Protein AF-A0A661BTD2-F1 (afdb_monomer)

Nearest PDB structures (foldseek):
  3syb-assembly1_A  TM=8.758E-01  e=2.044E-06  Pseudomonas aeruginos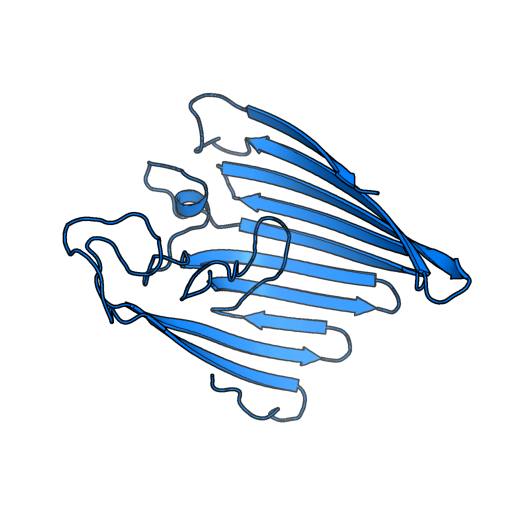a
  2y0h-assembly1_A  TM=8.324E-01  e=1.676E-06  Pseudomonas aeruginosa PAO1
  3sy9-assembly4_D  TM=8.673E-01  e=3.358E-06  Pseudomonas aeruginosa
  4frt-assembly1_A  TM=8.865E-01  e=2.701E-05  Pseudomonas aeruginosa PAO1
  3t20-assembly1_A  TM=8.514E-01  e=2.446E-05  Pseudomonas aeruginosa

Foldseek 3Di:
DDKDDDDVVFKIWDWDKFKQADPDDDQPDDDPLQEAPSRDIAIAGQDTWMWTDDDQKIWIAAKAADPDVVRHQDPPYRGTKIFHWIKMWGDDDQKIKIWIKTQWIAHSHGRDTAGPQVVLPQPDDDRWIKTKIKMKGCPDPFKIKIWMWIGGAQAKIKTKIKIKGWADDPPRDIDIKIKMKMWMWGDDVHSRDPDIDIDIDIDIDD

Secondary structure (DSSP, 8-state):
-EE---BTTTEEEEEEEEEE--SS--TT---SSSSBTTTB-EEEEEEEEEEEEETTEEEEEEEE--BSSSSB---SSSS--EEEEEEEEEEETTEEEEEEEEEEEE-TT-SSEEEHHHHHT--SS----EEEEEEEEEEETTEEEEEEEEEETTTEEEEEEEEEEEEE-STT-EEEEEEEEEEEEE-TT-TTSSS--EEEEEEEE-

Structure (mmCIF, N/CA/C/O backbone):
data_AF-A0A661BTD2-F1
#
_entry.id   AF-A0A661BTD2-F1
#
loop_
_atom_site.group_PDB
_atom_site.id
_atom_site.type_symbol
_atom_site.label_atom_id
_atom_site.label_alt_id
_atom_site.label_comp_id
_atom_site.label_asym_id
_atom_site.label_entity_id
_atom_site.label_seq_id
_atom_site.pdbx_PDB_ins_code
_atom_site.Cartn_x
_atom_site.Cartn_y
_atom_site.Cartn_z
_atom_site.occupancy
_atom_site.B_iso_or_equiv
_atom_site.auth_seq_id
_atom_site.auth_comp_id
_atom_site.auth_asym_id
_atom_site.auth_atom_id
_atom_site.pdbx_PDB_model_num
ATOM 1 N N . MET A 1 1 ? -14.414 -7.997 -14.537 1.00 71.31 1 MET A N 1
ATOM 2 C CA . MET A 1 1 ? -13.846 -8.600 -13.311 1.00 71.31 1 MET A CA 1
ATOM 3 C C . MET A 1 1 ? -14.286 -10.054 -13.238 1.00 71.31 1 MET A C 1
ATOM 5 O O . MET A 1 1 ? -15.464 -10.311 -13.451 1.00 71.31 1 MET A O 1
ATOM 9 N N . PHE A 1 2 ? -13.370 -10.984 -12.970 1.00 69.44 2 PHE A N 1
ATOM 10 C CA . PHE A 1 2 ? -13.672 -12.394 -12.734 1.00 69.44 2 PHE A CA 1
ATOM 11 C C . PHE A 1 2 ? -13.173 -12.801 -11.345 1.00 69.44 2 PHE A C 1
ATOM 13 O O . PHE A 1 2 ? -12.050 -12.499 -10.941 1.00 69.44 2 PHE A O 1
ATOM 20 N N . ARG A 1 3 ? -14.032 -13.493 -10.603 1.00 77.44 3 ARG A N 1
ATOM 21 C CA . ARG A 1 3 ? -13.729 -14.046 -9.287 1.00 77.44 3 ARG A CA 1
ATOM 22 C C . ARG A 1 3 ? -14.215 -15.483 -9.275 1.00 77.44 3 ARG A C 1
ATOM 24 O O . ARG A 1 3 ? -15.400 -15.719 -9.500 1.00 77.44 3 ARG A O 1
ATOM 31 N N . SER A 1 4 ? -13.318 -16.433 -9.026 1.00 74.94 4 SER A N 1
ATOM 32 C CA . SER A 1 4 ? -13.730 -17.824 -8.867 1.00 74.94 4 SER A CA 1
ATOM 33 C C . SER A 1 4 ? -14.572 -17.985 -7.598 1.00 74.94 4 SER A C 1
ATOM 35 O O . SER A 1 4 ? -14.398 -17.251 -6.621 1.00 74.94 4 SER A O 1
ATOM 37 N N . GLY A 1 5 ? -15.441 -18.998 -7.575 1.00 71.81 5 GLY A N 1
ATOM 38 C CA . GLY A 1 5 ? -16.023 -19.475 -6.321 1.00 71.81 5 GLY A CA 1
ATOM 39 C C . GLY A 1 5 ? -14.933 -19.918 -5.336 1.00 71.81 5 GLY A C 1
ATOM 40 O O . GLY A 1 5 ? -13.789 -20.172 -5.732 1.00 71.81 5 GLY A O 1
ATOM 41 N N . LYS A 1 6 ? -15.289 -20.007 -4.049 1.00 77.00 6 LYS A N 1
ATOM 42 C CA . LYS A 1 6 ? -14.402 -20.574 -3.030 1.00 77.00 6 LYS A CA 1
ATOM 43 C C . LYS A 1 6 ? -14.247 -22.069 -3.272 1.00 77.00 6 LYS A C 1
ATOM 45 O O . LYS A 1 6 ? -15.195 -22.831 -3.107 1.00 77.00 6 LYS A O 1
ATOM 50 N N . TRP A 1 7 ? -13.050 -22.496 -3.647 1.00 71.44 7 TRP A N 1
ATOM 51 C CA . TRP A 1 7 ? -12.728 -23.912 -3.705 1.00 71.44 7 TRP A CA 1
ATOM 52 C C . TRP A 1 7 ? -12.398 -24.404 -2.297 1.00 71.44 7 TRP A C 1
ATOM 54 O O . TRP A 1 7 ? -11.495 -23.872 -1.645 1.00 71.44 7 TRP A O 1
ATOM 64 N N . LYS A 1 8 ? -13.159 -25.402 -1.827 1.00 73.94 8 LYS A N 1
ATOM 65 C CA . LYS A 1 8 ? -13.026 -26.004 -0.487 1.00 73.94 8 LYS A CA 1
ATOM 66 C C . LYS A 1 8 ? -13.042 -24.973 0.658 1.00 73.94 8 LYS A C 1
ATOM 68 O O . LYS A 1 8 ? -12.355 -25.151 1.654 1.00 73.94 8 LYS A O 1
ATOM 73 N N . ASP A 1 9 ? -13.774 -23.871 0.487 1.00 78.12 9 ASP A N 1
ATOM 74 C CA . ASP A 1 9 ? -13.925 -22.764 1.449 1.00 78.12 9 ASP A CA 1
ATOM 75 C C . ASP A 1 9 ? -12.668 -21.955 1.821 1.00 78.12 9 ASP A C 1
ATOM 77 O O . ASP A 1 9 ? -12.803 -20.922 2.485 1.00 78.12 9 ASP A O 1
ATOM 81 N N . PHE A 1 10 ? -11.476 -22.332 1.341 1.00 84.75 10 PHE A N 1
ATOM 82 C CA . PHE A 1 10 ? -10.217 -21.657 1.685 1.00 84.75 10 PHE A CA 1
ATOM 83 C C . PHE A 1 10 ? -9.497 -20.997 0.502 1.00 84.75 10 PHE A C 1
ATOM 85 O O . PHE A 1 10 ? -8.626 -20.171 0.740 1.00 84.75 10 PHE A O 1
ATOM 92 N N . PHE A 1 11 ? -9.814 -21.328 -0.754 1.00 89.75 11 PHE A N 1
ATOM 93 C CA . PHE A 1 11 ? -9.056 -2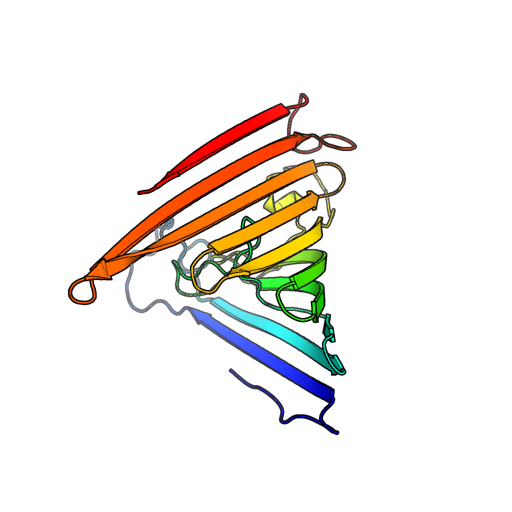0.846 -1.918 1.00 89.75 11 PHE A CA 1
ATOM 94 C C . PHE A 1 11 ? -9.922 -20.101 -2.935 1.00 89.75 11 PHE A C 1
ATOM 96 O O . PHE A 1 11 ? -10.986 -20.584 -3.323 1.00 89.75 11 PHE A O 1
ATOM 103 N N . THR A 1 12 ? -9.445 -18.953 -3.420 1.00 90.56 12 THR A N 1
ATOM 104 C CA . THR A 1 12 ? -10.069 -18.201 -4.521 1.00 90.56 12 THR A CA 1
ATOM 105 C C . THR A 1 12 ? -9.033 -17.636 -5.481 1.00 90.56 12 THR A C 1
ATOM 107 O O . THR A 1 12 ? -7.987 -17.148 -5.059 1.00 90.56 12 THR A O 1
ATOM 110 N N . VAL A 1 13 ? -9.364 -17.614 -6.769 1.00 90.69 13 VAL A N 1
ATOM 111 C CA . VAL A 1 13 ? -8.589 -16.944 -7.818 1.00 90.69 13 VAL A CA 1
ATOM 112 C C . VAL A 1 13 ? -9.340 -15.705 -8.278 1.00 90.69 13 VAL A C 1
ATOM 114 O O . VAL A 1 13 ? -10.546 -15.748 -8.532 1.00 90.69 13 VAL A O 1
ATOM 117 N N . HIS A 1 14 ? -8.632 -14.585 -8.353 1.00 88.94 14 HIS A N 1
ATOM 118 C CA . HIS A 1 14 ? -9.187 -13.293 -8.733 1.00 88.94 14 HIS A CA 1
ATOM 119 C C . HIS A 1 14 ? -8.421 -12.743 -9.931 1.00 88.94 14 HIS A C 1
ATOM 121 O O . HIS A 1 14 ? -7.192 -12.683 -9.896 1.00 88.94 14 HIS A O 1
ATOM 127 N N . THR A 1 15 ? -9.140 -12.324 -10.973 1.00 88.00 15 THR A N 1
ATOM 128 C CA . THR A 1 15 ? -8.555 -11.688 -12.157 1.00 88.00 15 THR A CA 1
ATOM 129 C C . THR A 1 15 ? -9.382 -10.486 -12.616 1.00 88.00 15 THR A C 1
ATOM 131 O O . THR A 1 15 ? -10.615 -10.506 -12.664 1.00 88.00 15 THR A O 1
ATOM 134 N N . GLU A 1 16 ? -8.712 -9.401 -12.985 1.00 85.81 16 GLU A N 1
ATOM 135 C C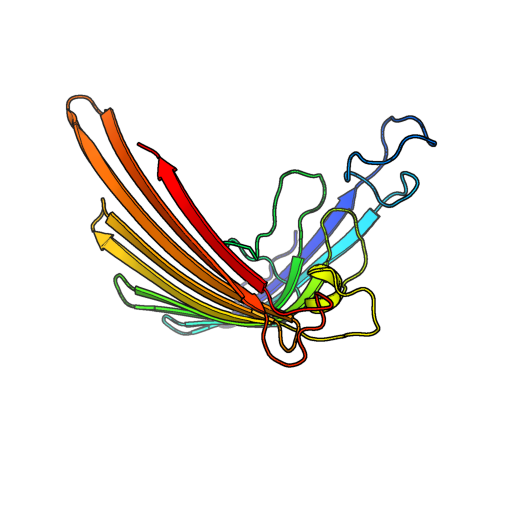A . GLU A 1 16 ? -9.350 -8.182 -13.478 1.00 85.81 16 GLU A CA 1
ATOM 136 C C . GLU A 1 16 ? -8.538 -7.598 -14.630 1.00 85.81 16 GLU A C 1
ATOM 138 O O . GLU A 1 16 ? -7.353 -7.276 -14.501 1.00 85.81 16 GLU A O 1
ATOM 143 N N . VAL A 1 17 ? -9.205 -7.471 -15.775 1.00 84.50 17 VAL A N 1
ATOM 144 C CA . VAL A 1 17 ? -8.690 -6.780 -16.953 1.00 84.50 17 VAL A CA 1
ATOM 145 C C . VAL A 1 17 ? -9.250 -5.367 -16.942 1.00 84.50 17 VAL A C 1
ATOM 147 O O . VAL A 1 17 ? -10.458 -5.179 -16.804 1.00 84.50 17 VAL A O 1
ATOM 150 N N . PHE A 1 18 ? -8.368 -4.391 -17.108 1.00 80.69 18 PHE A N 1
ATOM 151 C CA . PHE A 1 18 ? -8.724 -2.989 -17.260 1.00 80.69 18 PHE A CA 1
ATOM 152 C C . PHE A 1 18 ? -8.488 -2.562 -18.697 1.00 80.69 18 PHE A C 1
ATOM 154 O O . PHE A 1 18 ? -7.498 -2.971 -19.305 1.00 80.69 18 PHE A O 1
ATOM 161 N N . THR A 1 19 ? -9.370 -1.715 -19.216 1.00 79.00 19 THR A N 1
ATOM 162 C CA . THR A 1 19 ? -9.206 -1.088 -20.523 1.00 79.00 19 THR A CA 1
ATOM 163 C C . THR A 1 19 ? -9.474 0.411 -20.429 1.00 79.00 19 THR A C 1
ATOM 165 O O . THR A 1 19 ? -10.338 0.844 -19.669 1.00 79.00 19 THR A O 1
ATOM 168 N N . SER A 1 20 ? -8.712 1.202 -21.172 1.00 77.69 20 SER A N 1
ATOM 169 C CA . SER A 1 20 ? -8.907 2.632 -21.362 1.00 77.69 20 SER A CA 1
ATOM 170 C C . SER A 1 20 ? -8.792 2.922 -22.850 1.00 77.69 20 SER A C 1
ATOM 172 O O . SER A 1 20 ? -7.749 2.664 -23.459 1.00 77.69 20 SER A O 1
ATOM 174 N N . GLN A 1 21 ? -9.891 3.397 -23.431 1.00 73.81 21 GLN A N 1
ATOM 175 C CA . GLN A 1 21 ? -10.032 3.656 -24.860 1.00 73.81 21 GLN A CA 1
ATOM 176 C C . GLN A 1 21 ? -10.269 5.143 -25.094 1.00 73.81 21 GLN A C 1
ATOM 178 O O . GLN A 1 21 ? -10.928 5.820 -24.300 1.00 73.81 21 GLN A O 1
ATOM 183 N N . LYS A 1 22 ? -9.719 5.658 -26.192 1.00 66.25 22 LYS A N 1
ATOM 184 C CA . LYS A 1 22 ? -9.867 7.061 -26.566 1.00 66.25 22 LYS A CA 1
ATOM 185 C C . LYS A 1 22 ? -11.207 7.257 -27.274 1.00 66.25 22 LYS A C 1
ATOM 187 O O . LYS A 1 22 ? -11.394 6.759 -28.376 1.00 66.25 22 LYS A O 1
ATOM 192 N N . LEU A 1 23 ? -12.114 8.021 -26.664 1.00 68.44 23 LEU A N 1
ATOM 193 C CA . LEU A 1 23 ? -13.368 8.438 -27.309 1.00 68.44 23 LEU A CA 1
ATOM 194 C C . LEU A 1 23 ? -13.234 9.804 -28.005 1.00 68.44 23 LEU A C 1
ATOM 196 O O . LEU A 1 23 ? -13.784 10.002 -29.082 1.00 68.44 23 LEU A O 1
ATOM 200 N N . TYR A 1 24 ? -12.490 10.743 -27.405 1.00 63.72 24 TYR A N 1
ATOM 201 C CA . TYR A 1 24 ? -12.277 12.102 -27.919 1.00 63.72 24 TYR A CA 1
ATOM 202 C C . TYR A 1 24 ? -11.025 12.732 -27.278 1.00 63.72 24 TYR A C 1
ATOM 204 O O . TYR A 1 24 ? -10.771 12.506 -26.095 1.00 63.72 24 TYR A O 1
ATOM 212 N N . GLY A 1 25 ? -10.231 13.502 -28.033 1.00 64.06 25 GLY A N 1
ATOM 213 C CA . GLY A 1 25 ? -9.041 14.201 -27.519 1.00 64.06 25 GLY A CA 1
ATOM 214 C C . GLY A 1 25 ? -7.990 14.520 -28.590 1.00 64.06 25 GLY A C 1
ATOM 215 O O . GLY A 1 25 ? -7.839 13.777 -29.560 1.00 64.06 25 GLY A O 1
ATOM 216 N N . ASP A 1 26 ? -7.264 15.622 -28.407 1.00 64.75 26 ASP A N 1
ATOM 217 C CA . ASP A 1 26 ? -6.213 16.108 -29.316 1.00 64.75 26 ASP A CA 1
ATOM 218 C C . ASP A 1 26 ? -4.954 15.229 -29.233 1.00 64.75 26 ASP A C 1
ATOM 220 O O . ASP A 1 26 ? -4.407 15.073 -28.147 1.00 64.75 26 ASP A O 1
ATOM 224 N N . ILE A 1 27 ? -4.502 14.637 -30.345 1.00 59.84 27 ILE A N 1
ATOM 225 C CA . ILE A 1 27 ? -3.462 13.588 -30.365 1.00 59.84 27 ILE A CA 1
ATOM 226 C C 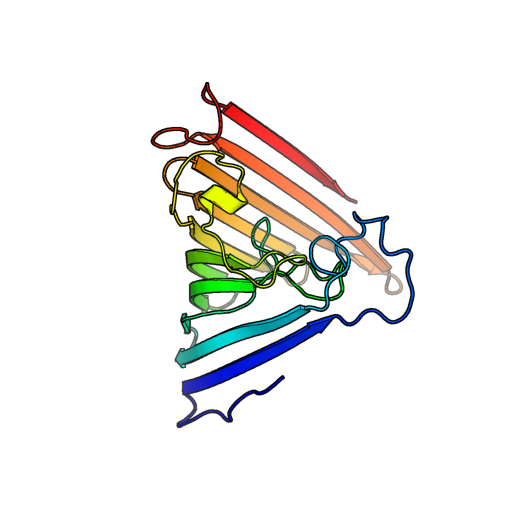. ILE A 1 27 ? -2.094 14.056 -29.846 1.00 59.84 27 ILE A C 1
ATOM 228 O O . ILE A 1 27 ? -1.334 13.239 -29.324 1.00 59.84 27 ILE A O 1
ATOM 232 N N . ASP A 1 28 ? -1.831 15.361 -29.912 1.00 60.41 28 ASP A N 1
ATOM 233 C CA . ASP A 1 28 ? -0.540 15.959 -29.562 1.00 60.41 28 ASP A CA 1
ATOM 234 C C . ASP A 1 28 ? -0.498 16.536 -28.137 1.00 60.41 28 ASP A C 1
ATOM 236 O O . ASP A 1 28 ? 0.533 17.048 -27.695 1.00 60.41 28 ASP A O 1
ATOM 240 N N . ARG A 1 29 ? -1.602 16.439 -27.379 1.00 61.84 29 ARG A N 1
ATOM 241 C CA . ARG A 1 29 ? -1.676 16.909 -25.987 1.00 61.84 29 ARG A CA 1
ATOM 242 C C . ARG A 1 29 ? -1.841 15.753 -25.012 1.00 61.84 29 ARG A C 1
ATOM 244 O O . ARG A 1 29 ? -2.926 15.201 -24.839 1.00 61.84 29 ARG A O 1
ATOM 251 N N . ASP A 1 30 ? -0.751 15.408 -24.341 1.00 59.53 30 ASP A N 1
ATOM 252 C CA . ASP A 1 30 ? -0.724 14.411 -23.269 1.00 59.53 30 ASP A CA 1
ATOM 253 C C . ASP A 1 30 ? -0.718 15.068 -21.872 1.00 59.53 30 ASP A C 1
ATOM 255 O O . ASP A 1 30 ? -0.651 16.289 -21.746 1.00 59.53 30 ASP A O 1
ATOM 259 N N . GLY A 1 31 ? -0.799 14.266 -20.807 1.00 60.38 31 GLY A N 1
ATOM 260 C CA . GLY A 1 31 ? -0.639 14.712 -19.415 1.00 60.38 31 GLY A CA 1
ATOM 261 C C . GLY A 1 31 ? -1.854 14.471 -18.519 1.00 60.38 31 GLY A C 1
ATOM 262 O O . GLY A 1 31 ? -1.747 14.542 -17.296 1.00 60.38 31 GLY A O 1
ATOM 263 N N . ALA A 1 32 ? -3.000 14.088 -19.091 1.00 62.53 32 ALA A N 1
ATOM 264 C CA . ALA A 1 32 ? -4.197 13.757 -18.315 1.00 62.53 32 ALA A CA 1
ATOM 265 C C . ALA A 1 32 ? -4.054 12.446 -17.512 1.00 62.53 32 ALA A C 1
ATOM 267 O O . ALA A 1 32 ? -4.805 12.219 -16.561 1.00 62.53 32 ALA A O 1
ATOM 268 N N . GLN A 1 33 ? -3.083 11.586 -17.863 1.00 60.88 33 GLN A N 1
ATOM 269 C CA . GLN A 1 33 ? -2.861 10.261 -17.258 1.00 60.88 33 GLN A CA 1
ATOM 270 C C . GLN A 1 33 ? -4.072 9.310 -17.377 1.00 60.88 33 GLN A C 1
ATOM 272 O O . GLN A 1 33 ? -4.260 8.434 -16.533 1.00 60.88 33 GLN A O 1
ATOM 277 N N . LEU A 1 34 ? -4.916 9.505 -18.398 1.00 55.97 34 LEU A N 1
ATOM 278 C CA . LEU A 1 34 ? -6.084 8.659 -18.699 1.00 55.97 34 LEU A CA 1
ATOM 279 C C . LEU A 1 34 ? -5.749 7.526 -19.681 1.00 55.97 34 LEU A C 1
ATOM 281 O O . LEU A 1 34 ? -6.349 6.453 -19.629 1.00 55.97 34 LEU A O 1
ATOM 285 N N . LEU A 1 35 ? -4.774 7.772 -20.552 1.00 61.44 35 LEU A N 1
ATOM 286 C CA . LEU A 1 35 ? -4.258 6.872 -21.580 1.00 61.44 35 LEU A CA 1
ATOM 287 C C . LEU A 1 35 ? -2.742 6.709 -21.384 1.00 61.44 35 LEU A C 1
ATOM 289 O O . LEU A 1 35 ? -2.157 7.345 -20.502 1.00 61.44 35 LEU A O 1
ATOM 293 N N . ARG A 1 36 ? -2.106 5.845 -22.183 1.00 58.19 36 ARG A N 1
ATOM 294 C CA . ARG A 1 36 ? -0.633 5.774 -22.244 1.00 58.19 36 ARG A CA 1
ATOM 295 C C . ARG A 1 36 ? -0.076 6.985 -22.984 1.00 58.19 36 ARG A C 1
ATOM 297 O O . ARG A 1 36 ? -0.813 7.636 -23.726 1.00 58.19 36 ARG A O 1
ATOM 304 N N . ASP A 1 37 ? 1.238 7.169 -22.868 1.00 62.25 37 ASP A N 1
ATOM 305 C CA . ASP A 1 37 ? 1.992 8.172 -23.617 1.00 62.25 37 ASP A CA 1
ATOM 306 C C . ASP A 1 37 ? 1.575 8.213 -25.099 1.00 62.25 37 ASP A C 1
ATOM 308 O O . ASP A 1 37 ? 1.467 7.169 -25.761 1.00 62.25 37 ASP A O 1
ATOM 312 N N . LYS A 1 38 ? 1.357 9.427 -25.618 1.00 58.84 38 LYS A N 1
ATOM 313 C CA . LYS A 1 38 ? 0.824 9.711 -26.967 1.00 58.84 38 LYS A CA 1
ATOM 314 C C . LYS A 1 38 ? -0.630 9.264 -27.172 1.00 58.84 38 LYS A C 1
ATOM 316 O O . LYS A 1 38 ? -1.008 8.866 -28.272 1.00 58.84 38 LYS A O 1
ATOM 321 N N . GLN A 1 39 ? -1.435 9.292 -26.109 1.00 59.78 39 GLN A N 1
ATOM 322 C CA . GLN A 1 39 ? -2.867 8.962 -26.123 1.00 59.78 39 GLN A CA 1
ATOM 323 C C . GLN A 1 39 ? -3.211 7.574 -26.686 1.00 59.78 39 GLN A C 1
ATOM 325 O O . GLN A 1 39 ? -4.245 7.384 -27.333 1.00 59.78 39 GLN A O 1
ATOM 330 N N . LYS A 1 40 ? -2.352 6.584 -26.436 1.00 59.44 40 LYS A N 1
ATOM 331 C CA . LYS A 1 40 ? -2.603 5.212 -26.886 1.00 59.44 40 LYS A CA 1
ATOM 332 C C . LYS A 1 40 ? -3.558 4.484 -25.949 1.00 59.44 40 LYS A C 1
ATOM 334 O O . LYS A 1 40 ? -3.474 4.617 -24.725 1.00 59.44 40 LYS A O 1
ATOM 339 N N . GLU A 1 41 ? -4.412 3.662 -26.550 1.00 68.25 41 GLU A N 1
ATOM 340 C CA . GLU A 1 41 ? -5.288 2.736 -25.839 1.00 68.25 41 GLU A CA 1
ATOM 341 C C . GLU A 1 41 ? -4.487 1.815 -24.916 1.00 68.25 41 GLU A C 1
ATOM 343 O O . GLU A 1 41 ? -3.326 1.459 -25.167 1.00 68.25 41 GLU A O 1
ATOM 348 N N . LEU A 1 42 ? -5.119 1.431 -23.815 1.00 70.31 42 LEU A N 1
ATOM 349 C CA . LEU A 1 42 ? -4.490 0.645 -22.774 1.00 70.31 42 LEU A CA 1
ATOM 350 C C . LEU A 1 42 ? -5.423 -0.468 -22.346 1.00 70.31 42 LEU A C 1
ATOM 352 O O . LEU A 1 42 ? -6.399 -0.200 -21.666 1.00 70.31 42 LEU A O 1
ATOM 356 N N . THR A 1 43 ? -5.083 -1.709 -22.669 1.00 76.88 43 THR A N 1
ATOM 357 C CA . THR A 1 43 ? -5.717 -2.891 -22.081 1.00 76.88 43 THR A CA 1
ATOM 358 C C . THR A 1 43 ? -4.659 -3.668 -21.313 1.00 76.88 43 THR A C 1
ATOM 360 O O . THR A 1 43 ? -3.580 -3.935 -21.840 1.00 76.88 43 THR A O 1
ATOM 363 N N . VAL A 1 44 ? -4.932 -3.994 -20.051 1.00 81.69 44 VAL A N 1
ATOM 364 C CA . VAL A 1 44 ? -3.966 -4.655 -19.170 1.00 81.69 44 VAL A CA 1
ATOM 365 C C . VAL A 1 44 ? -4.662 -5.583 -18.182 1.00 81.69 44 VAL A C 1
ATOM 367 O O . VAL A 1 44 ? -5.669 -5.226 -17.572 1.00 81.69 44 VAL A O 1
ATOM 370 N N . LEU A 1 45 ? -4.090 -6.772 -17.985 1.00 83.31 45 LEU A N 1
ATOM 371 C CA . LEU A 1 45 ? -4.432 -7.643 -16.863 1.00 83.31 45 LEU A CA 1
ATOM 372 C C . LEU A 1 45 ? -3.801 -7.062 -15.591 1.00 83.31 45 LEU A C 1
ATOM 374 O O . LEU A 1 45 ? -2.632 -7.321 -15.289 1.00 83.31 45 LEU A O 1
ATOM 378 N N . GLY A 1 46 ? -4.556 -6.205 -14.903 1.00 79.88 46 GLY A N 1
ATOM 379 C CA . GLY A 1 46 ? -4.062 -5.460 -13.748 1.00 79.88 46 GLY A CA 1
ATOM 380 C C . GLY A 1 46 ? -4.081 -6.283 -12.468 1.00 79.88 46 GLY A C 1
ATOM 381 O O . GLY A 1 46 ? -3.129 -6.206 -11.697 1.00 79.88 46 GLY A O 1
ATOM 382 N N . THR A 1 47 ? -5.110 -7.108 -12.255 1.00 89.50 47 THR A N 1
ATOM 383 C CA . THR A 1 47 ? -5.140 -8.042 -11.121 1.00 89.50 47 THR A CA 1
ATOM 384 C C . THR A 1 47 ? -5.205 -9.486 -11.605 1.00 89.50 47 THR A C 1
ATOM 386 O O . THR A 1 47 ? -5.880 -9.812 -12.583 1.00 89.50 47 THR A O 1
ATOM 389 N N . ALA A 1 48 ? -4.438 -10.337 -10.938 1.00 93.38 48 ALA A N 1
ATOM 390 C CA . ALA A 1 48 ? -4.337 -11.771 -11.137 1.00 93.38 48 ALA A CA 1
ATOM 391 C C . ALA A 1 48 ? -3.645 -12.354 -9.899 1.00 93.38 48 ALA A C 1
ATOM 393 O O . ALA A 1 48 ? -2.414 -12.358 -9.821 1.00 93.38 48 ALA A O 1
ATOM 394 N N . TYR A 1 49 ? -4.424 -12.786 -8.908 1.00 93.94 49 TYR A N 1
ATOM 395 C CA . TYR A 1 49 ? -3.881 -13.323 -7.663 1.00 93.94 49 TYR A CA 1
ATOM 396 C C . TYR A 1 49 ? -4.631 -14.553 -7.165 1.00 93.94 49 TYR A C 1
ATOM 398 O O . TYR A 1 49 ? -5.836 -14.721 -7.374 1.00 93.94 49 TYR A O 1
ATOM 406 N N . ALA A 1 50 ? -3.881 -15.394 -6.464 1.00 94.25 50 ALA A N 1
ATOM 407 C CA . ALA A 1 50 ? -4.397 -16.462 -5.631 1.00 94.25 50 ALA A CA 1
ATOM 408 C C . ALA A 1 50 ? -4.607 -15.930 -4.211 1.00 94.25 50 ALA A C 1
ATOM 410 O O . ALA A 1 50 ? -3.729 -15.267 -3.655 1.00 94.25 50 ALA A O 1
ATOM 411 N N . GLN A 1 51 ? -5.759 -16.229 -3.621 1.00 95.69 51 GLN A N 1
ATOM 412 C CA . GLN A 1 51 ? -6.085 -15.901 -2.241 1.00 95.69 51 GLN A CA 1
ATOM 413 C C . GLN A 1 51 ? -6.372 -17.177 -1.456 1.00 95.69 51 GLN A C 1
ATOM 415 O O . GLN A 1 51 ? -7.179 -18.005 -1.878 1.00 95.69 51 GLN A O 1
ATOM 420 N N . PHE A 1 52 ? -5.727 -17.291 -0.299 1.00 95.00 52 PHE A N 1
ATOM 421 C CA . PHE A 1 52 ? -5.938 -18.351 0.673 1.00 95.00 52 PHE A CA 1
ATOM 422 C C . PHE A 1 52 ? -6.479 -17.730 1.960 1.00 95.00 52 PHE A C 1
ATOM 424 O O . PHE A 1 52 ? -5.795 -16.935 2.602 1.00 95.00 52 PHE A O 1
ATOM 431 N N . ASP A 1 53 ? -7.705 -18.076 2.327 1.00 94.44 53 ASP A N 1
ATOM 432 C CA . ASP A 1 53 ? -8.351 -17.672 3.570 1.00 94.44 53 ASP A CA 1
ATOM 433 C C . ASP A 1 53 ? -8.369 -18.867 4.530 1.00 94.44 53 ASP A C 1
ATOM 435 O O . ASP A 1 53 ? -9.012 -19.881 4.265 1.00 94.44 53 ASP A O 1
ATOM 439 N N . TYR A 1 54 ? -7.696 -18.747 5.673 1.00 92.19 54 TYR A N 1
ATOM 440 C CA . TYR A 1 54 ? -7.753 -19.748 6.732 1.00 92.19 54 TYR A CA 1
ATOM 441 C C . TYR A 1 54 ? -7.951 -19.084 8.091 1.00 92.19 54 TYR A C 1
ATOM 443 O O . TYR A 1 54 ? -7.094 -18.353 8.592 1.00 92.19 54 TYR A O 1
ATOM 451 N N . LYS A 1 55 ? -9.098 -19.368 8.717 1.00 91.94 55 LYS A N 1
ATOM 452 C CA . LYS A 1 55 ? -9.533 -18.742 9.973 1.00 91.94 55 LYS A CA 1
ATOM 453 C C . LYS A 1 55 ? -9.522 -17.209 9.858 1.00 91.94 55 LYS A C 1
ATOM 455 O O . LYS A 1 55 ? -10.314 -16.627 9.130 1.00 91.94 55 LYS A O 1
ATOM 460 N N . GLN A 1 56 ? -8.630 -16.575 10.605 1.00 94.62 56 GLN A N 1
ATOM 461 C CA . GLN A 1 56 ? -8.460 -15.133 10.739 1.00 94.62 56 GLN A CA 1
ATOM 462 C C . GLN A 1 56 ? -7.336 -14.592 9.849 1.00 94.62 56 GLN A C 1
ATOM 464 O O . GLN A 1 56 ? -7.008 -13.413 9.936 1.00 94.62 56 GLN A O 1
ATOM 469 N N . VAL A 1 57 ? -6.723 -15.451 9.033 1.00 95.88 57 VAL A N 1
ATOM 470 C CA . VAL A 1 57 ? -5.548 -15.144 8.224 1.00 95.88 57 VAL A CA 1
ATOM 471 C C . VAL A 1 57 ? -5.903 -15.248 6.746 1.00 95.88 57 VAL A C 1
ATOM 473 O O . VAL A 1 57 ? -6.530 -16.213 6.311 1.00 95.88 57 VAL A O 1
ATOM 476 N N . ARG A 1 58 ? -5.473 -14.256 5.972 1.00 96.94 58 ARG A N 1
ATOM 477 C CA . ARG A 1 58 ? -5.604 -14.184 4.521 1.00 96.94 58 ARG A CA 1
ATOM 478 C C . ARG A 1 58 ? -4.231 -14.004 3.898 1.00 96.94 58 ARG A C 1
ATOM 480 O O . ARG A 1 58 ? -3.544 -13.038 4.207 1.00 96.94 58 ARG A O 1
ATOM 487 N N . LEU A 1 59 ? -3.869 -14.883 2.977 1.00 96.94 59 LEU A N 1
ATOM 488 C CA . LEU A 1 59 ? -2.677 -14.769 2.143 1.00 96.94 59 LEU A CA 1
ATOM 489 C C . LEU A 1 59 ? -3.098 -14.444 0.708 1.00 96.94 59 LEU A C 1
ATOM 491 O O . LEU A 1 59 ? -3.959 -15.123 0.157 1.00 96.94 59 LEU A O 1
ATOM 495 N N . ARG A 1 60 ? -2.491 -13.427 0.096 1.00 97.12 60 ARG A N 1
ATOM 496 C CA . ARG A 1 60 ? -2.676 -13.061 -1.314 1.00 97.12 60 ARG A CA 1
ATOM 497 C C . ARG A 1 60 ? -1.333 -13.076 -2.035 1.00 97.12 60 ARG A C 1
ATOM 499 O O . ARG A 1 60 ? -0.400 -12.402 -1.599 1.00 97.12 60 ARG A O 1
ATOM 506 N N . LEU A 1 61 ? -1.252 -13.824 -3.133 1.00 96.31 61 LEU A N 1
ATOM 507 C CA . LEU A 1 61 ? -0.039 -14.004 -3.934 1.00 96.31 61 LEU A CA 1
ATOM 508 C C . LEU A 1 61 ? -0.313 -13.609 -5.389 1.00 96.31 61 LEU A C 1
ATOM 510 O O . LEU A 1 61 ? -1.219 -14.165 -6.015 1.00 96.31 61 LEU A O 1
ATOM 514 N N . GLY A 1 62 ? 0.478 -12.682 -5.928 1.00 95.81 62 GLY A N 1
ATOM 515 C CA . GLY A 1 62 ? 0.405 -12.247 -7.324 1.00 95.81 62 GLY A CA 1
ATOM 516 C C . GLY A 1 62 ? -0.005 -10.785 -7.477 1.00 95.81 62 GLY A C 1
ATOM 517 O O . GLY A 1 62 ? 0.265 -9.948 -6.614 1.00 95.81 62 GLY A O 1
ATOM 518 N N . ARG A 1 63 ? -0.647 -10.462 -8.602 1.00 94.69 63 ARG A N 1
ATOM 519 C CA . ARG A 1 63 ? -1.036 -9.091 -8.950 1.00 94.69 63 ARG A CA 1
ATOM 520 C C . ARG A 1 63 ? -2.334 -8.717 -8.269 1.00 94.69 63 ARG A C 1
ATOM 522 O O . ARG A 1 63 ? -3.379 -9.272 -8.586 1.00 94.69 63 ARG A O 1
ATOM 529 N N . GLN A 1 64 ? -2.284 -7.755 -7.372 1.00 94.31 64 GLN A N 1
ATOM 530 C CA . GLN A 1 64 ? -3.380 -7.387 -6.493 1.00 94.31 64 GLN A CA 1
ATOM 531 C C . GLN A 1 64 ? -3.437 -5.877 -6.289 1.00 94.31 64 GLN A C 1
ATOM 533 O O . GLN A 1 64 ? -2.574 -5.121 -6.734 1.00 94.31 64 GLN A O 1
ATOM 538 N N . ASP A 1 65 ? -4.476 -5.432 -5.608 1.00 92.19 65 ASP A N 1
ATOM 539 C CA . ASP A 1 65 ? -4.628 -4.065 -5.162 1.00 92.19 65 ASP A CA 1
ATOM 540 C C . ASP A 1 65 ? -4.526 -3.934 -3.640 1.00 92.19 65 ASP A C 1
ATOM 542 O O . ASP A 1 65 ? -4.833 -4.851 -2.864 1.00 92.19 65 ASP A O 1
ATOM 546 N N . PHE A 1 66 ? -4.086 -2.746 -3.235 1.00 92.31 66 PHE A N 1
ATOM 547 C CA . PHE A 1 66 ? -3.971 -2.311 -1.852 1.00 92.31 66 PHE A CA 1
ATOM 548 C C . PHE A 1 66 ? -4.690 -0.975 -1.676 1.00 92.31 66 PHE A C 1
ATOM 550 O O . PHE A 1 66 ? -4.776 -0.176 -2.608 1.00 92.31 66 PHE A O 1
ATOM 557 N N . SER A 1 67 ? -5.193 -0.746 -0.468 1.00 91.06 67 SER A N 1
ATOM 558 C CA . SER A 1 67 ? -5.785 0.520 -0.032 1.00 91.06 67 SER A CA 1
ATOM 559 C C . SER A 1 67 ? -5.071 0.987 1.235 1.00 91.06 67 SER A C 1
ATOM 561 O O . SER A 1 67 ? -5.696 1.171 2.276 1.00 91.06 67 SER A O 1
ATOM 563 N N . LEU A 1 68 ? -3.743 1.086 1.159 1.00 91.19 68 LEU A N 1
ATOM 564 C CA . LEU A 1 68 ? -2.882 1.528 2.253 1.00 91.19 68 LEU A CA 1
ATOM 565 C C . LEU A 1 68 ? -2.351 2.941 1.959 1.00 91.19 68 LEU A C 1
ATOM 567 O O . LEU A 1 68 ? -2.262 3.326 0.787 1.00 91.19 68 LEU A O 1
ATOM 571 N N . PRO A 1 69 ? -1.944 3.712 2.979 1.00 89.69 69 PRO A N 1
ATOM 572 C CA . PRO A 1 69 ? -1.147 4.922 2.777 1.00 89.69 69 PRO A CA 1
ATOM 573 C C . PRO A 1 69 ? 0.087 4.604 1.921 1.00 89.69 69 PRO A C 1
ATOM 575 O O . PRO A 1 69 ? 0.700 3.558 2.106 1.00 89.69 69 PRO A O 1
ATOM 578 N N . TYR A 1 70 ? 0.434 5.469 0.962 1.00 89.81 70 TYR A N 1
ATOM 579 C CA . TYR A 1 70 ? 1.527 5.306 -0.025 1.00 89.81 70 TYR A CA 1
ATOM 580 C C . TYR A 1 70 ? 1.386 4.146 -1.029 1.00 89.81 70 TYR A C 1
ATOM 582 O O . TYR A 1 70 ? 1.677 4.323 -2.213 1.00 89.81 70 TYR A O 1
ATOM 590 N N . VAL A 1 71 ? 0.870 2.991 -0.611 1.00 90.44 71 VAL A N 1
ATOM 591 C CA . VAL A 1 71 ? 0.589 1.828 -1.463 1.00 90.44 71 VAL A CA 1
ATOM 592 C C . VAL A 1 71 ? -0.922 1.717 -1.677 1.00 90.44 71 VAL A C 1
ATOM 594 O O . VAL A 1 71 ? -1.624 0.928 -1.041 1.00 90.44 71 VAL A O 1
ATOM 597 N N . ASN A 1 72 ? -1.436 2.535 -2.598 1.00 89.25 72 ASN A N 1
ATOM 598 C CA . ASN A 1 72 ? -2.864 2.612 -2.897 1.00 89.25 72 ASN A CA 1
ATOM 599 C C . ASN A 1 72 ? -3.160 2.406 -4.388 1.00 89.25 72 ASN A C 1
ATOM 601 O O . ASN A 1 72 ? -2.465 2.922 -5.271 1.00 89.25 72 ASN A O 1
ATOM 605 N N . ARG A 1 73 ? -4.274 1.721 -4.646 1.00 81.88 73 ARG A N 1
ATOM 606 C CA . ARG A 1 73 ? -4.922 1.536 -5.944 1.00 81.88 73 ARG A CA 1
ATOM 607 C C . ARG A 1 73 ? -5.193 2.854 -6.677 1.00 81.88 73 ARG A C 1
ATOM 609 O O . ARG A 1 73 ? -5.137 2.876 -7.899 1.00 81.88 73 ARG A O 1
ATOM 616 N N . ASN A 1 74 ? -5.435 3.950 -5.955 1.00 76.44 74 ASN A N 1
ATOM 617 C CA . ASN A 1 74 ? -5.579 5.311 -6.492 1.00 76.44 74 ASN A CA 1
ATOM 618 C C . ASN A 1 74 ? -6.532 5.417 -7.709 1.00 76.44 74 ASN A C 1
ATOM 620 O O . ASN A 1 74 ? -6.106 5.528 -8.859 1.00 76.44 74 ASN A O 1
ATOM 624 N N . TYR A 1 75 ? -7.837 5.446 -7.432 1.00 69.69 75 TYR A N 1
ATOM 625 C CA . TYR A 1 75 ? -8.923 5.490 -8.425 1.00 69.69 75 TYR A CA 1
ATOM 626 C C . TYR A 1 75 ? -9.182 6.858 -9.077 1.00 69.69 75 TYR A C 1
ATOM 628 O O . TYR A 1 75 ? -10.243 7.092 -9.643 1.00 69.69 75 TYR A O 1
ATOM 636 N N . SER A 1 76 ? -8.232 7.787 -9.035 1.00 68.75 76 SER A N 1
ATOM 637 C CA . SER A 1 76 ? -8.437 9.123 -9.616 1.00 68.75 76 SER A CA 1
ATOM 638 C C . SER A 1 76 ? -8.428 9.149 -11.156 1.00 68.75 76 SER A C 1
ATOM 640 O O . SER A 1 76 ? -8.560 10.221 -11.747 1.00 68.75 76 SER A O 1
ATOM 642 N N . ARG A 1 77 ? -8.219 8.004 -11.822 1.00 77.00 77 ARG A N 1
ATOM 643 C CA . ARG A 1 77 ? -8.085 7.853 -13.282 1.00 77.00 77 ARG A CA 1
ATOM 644 C C . ARG A 1 77 ? -8.767 6.565 -13.764 1.00 77.00 77 ARG A C 1
ATOM 646 O O . ARG A 1 77 ? -9.209 5.756 -12.956 1.00 77.00 77 ARG A O 1
ATOM 653 N N . MET A 1 78 ? -8.821 6.374 -15.086 1.00 73.25 78 MET A N 1
ATOM 654 C CA . MET A 1 78 ? -9.542 5.266 -15.738 1.00 73.25 78 MET A CA 1
ATOM 655 C C . MET A 1 78 ? -9.026 3.869 -15.374 1.00 73.25 78 MET A C 1
ATOM 657 O O . MET A 1 78 ? -9.819 2.937 -15.276 1.00 73.25 78 MET A O 1
ATOM 661 N N . ILE A 1 79 ? -7.714 3.710 -15.168 1.00 81.12 79 ILE A N 1
ATOM 662 C CA . ILE A 1 79 ? -7.117 2.444 -14.735 1.00 81.12 79 ILE A CA 1
ATOM 663 C C . ILE A 1 79 ? -6.396 2.667 -13.409 1.00 81.12 79 ILE A C 1
ATOM 665 O O . ILE A 1 79 ? -5.600 3.598 -13.303 1.00 81.12 79 ILE A O 1
ATOM 669 N N . PRO A 1 80 ? -6.616 1.812 -12.404 1.00 85.50 80 PRO A N 1
ATOM 670 C CA . PRO A 1 80 ? -5.947 1.943 -11.122 1.00 85.50 80 PRO A CA 1
ATOM 671 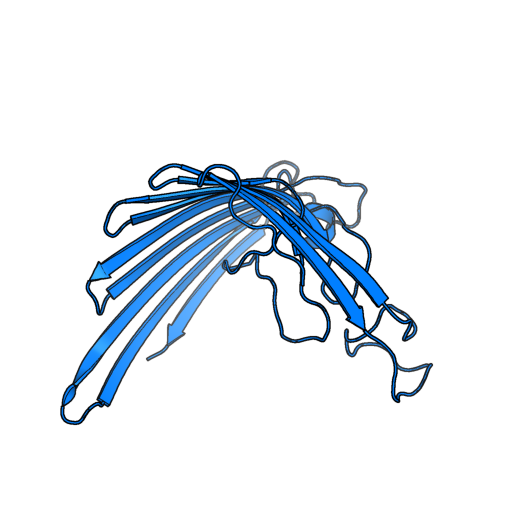C C . PRO A 1 80 ? -4.462 1.546 -11.166 1.00 85.50 80 PRO A C 1
ATOM 673 O O . PRO A 1 80 ? -3.974 0.920 -12.116 1.00 85.50 80 PRO A O 1
ATOM 676 N N . ASN A 1 81 ? -3.753 1.865 -10.085 1.00 89.06 81 ASN A N 1
ATOM 677 C CA . ASN A 1 81 ? -2.497 1.219 -9.734 1.00 89.06 81 ASN A CA 1
ATOM 678 C C . ASN A 1 81 ? -2.752 -0.223 -9.273 1.00 89.06 81 ASN A C 1
ATOM 680 O O . ASN A 1 81 ? -3.685 -0.486 -8.515 1.00 89.06 81 ASN A O 1
ATOM 684 N N . THR A 1 82 ? -1.891 -1.146 -9.683 1.00 92.75 82 THR A N 1
ATOM 685 C CA . THR A 1 82 ? -1.911 -2.543 -9.224 1.00 92.75 82 THR A CA 1
ATOM 686 C C . THR A 1 82 ? -0.499 -2.995 -8.888 1.00 92.75 82 THR A C 1
ATOM 688 O O . THR A 1 82 ? 0.464 -2.472 -9.444 1.00 92.75 82 THR A O 1
ATOM 691 N N . PHE A 1 83 ? -0.365 -3.961 -7.990 1.00 95.94 83 PHE A N 1
ATOM 692 C CA . PHE A 1 83 ? 0.898 -4.332 -7.362 1.00 95.94 83 PHE A CA 1
ATOM 693 C C . PHE A 1 83 ? 1.128 -5.835 -7.478 1.00 95.94 83 PHE A C 1
ATOM 695 O O . PHE A 1 83 ? 0.231 -6.616 -7.180 1.00 95.94 83 PHE A O 1
ATOM 702 N N . GLU A 1 84 ? 2.313 -6.250 -7.902 1.00 96.69 84 GLU A N 1
ATOM 703 C CA . GLU A 1 84 ? 2.749 -7.645 -7.857 1.00 96.69 84 GLU A CA 1
ATOM 704 C C . GLU A 1 84 ? 3.395 -7.892 -6.495 1.00 96.69 84 GLU A C 1
ATOM 706 O O . GLU A 1 84 ? 4.435 -7.314 -6.181 1.00 96.69 84 GLU A O 1
ATOM 711 N N . ALA A 1 85 ? 2.716 -8.665 -5.648 1.00 97.19 85 ALA A N 1
ATOM 712 C CA . ALA A 1 85 ? 3.057 -8.750 -4.238 1.00 97.19 85 ALA A CA 1
ATOM 713 C C . ALA A 1 85 ? 2.666 -10.084 -3.599 1.00 97.19 85 ALA A C 1
ATOM 715 O O . ALA A 1 85 ? 1.739 -10.774 -4.038 1.00 97.19 85 ALA A O 1
ATOM 716 N N . TYR A 1 86 ? 3.321 -10.370 -2.481 1.00 97.31 86 TYR A N 1
ATOM 717 C CA . TYR A 1 86 ? 2.962 -11.408 -1.527 1.00 97.31 86 TYR A CA 1
ATOM 718 C C . TYR A 1 86 ? 2.537 -10.720 -0.233 1.00 97.31 86 TYR A C 1
ATOM 720 O O . TYR A 1 86 ? 3.345 -10.041 0.396 1.00 97.31 86 TYR A O 1
ATOM 728 N N . ALA A 1 87 ? 1.271 -10.850 0.156 1.00 97.75 87 ALA A N 1
ATOM 729 C CA . ALA A 1 87 ? 0.721 -10.143 1.308 1.00 97.75 87 ALA A CA 1
ATOM 730 C C . ALA A 1 87 ? -0.063 -11.079 2.221 1.00 97.75 87 ALA A C 1
ATOM 732 O O . ALA A 1 87 ? -0.912 -11.846 1.769 1.00 97.75 87 ALA A O 1
ATOM 733 N N . LEU A 1 88 ? 0.199 -10.966 3.515 1.00 97.75 88 LEU A N 1
ATOM 734 C CA . LEU A 1 88 ? -0.486 -11.652 4.592 1.00 97.75 88 LEU A CA 1
ATOM 735 C C . LEU A 1 88 ? -1.256 -10.623 5.421 1.00 97.75 88 LEU A C 1
ATOM 737 O O . LEU A 1 88 ? -0.701 -9.613 5.848 1.00 97.75 88 LEU A O 1
ATOM 741 N N . THR A 1 89 ? -2.524 -10.899 5.685 1.00 97.38 89 THR A N 1
ATOM 742 C CA . THR A 1 89 ? -3.367 -10.116 6.587 1.00 97.38 89 THR A CA 1
ATOM 743 C C . THR A 1 89 ? -3.900 -11.039 7.670 1.00 97.38 89 THR A C 1
ATOM 745 O O . THR A 1 89 ? -4.352 -12.142 7.372 1.00 97.38 89 THR A O 1
ATOM 748 N N . ALA A 1 90 ? -3.862 -10.609 8.925 1.00 97.19 90 ALA A N 1
ATOM 749 C CA . ALA A 1 90 ? -4.383 -11.367 10.054 1.00 97.19 90 ALA A CA 1
ATOM 750 C C . ALA A 1 90 ? -5.277 -10.477 10.916 1.00 97.19 90 ALA A C 1
ATOM 752 O O . ALA A 1 90 ? -4.860 -9.399 11.327 1.00 97.19 90 ALA A O 1
ATOM 753 N N . LYS A 1 91 ? -6.491 -10.932 11.227 1.00 96.69 91 LYS A N 1
ATOM 754 C CA . LYS A 1 91 ? -7.466 -10.162 12.005 1.00 96.69 91 LYS A CA 1
ATOM 755 C C . LYS A 1 91 ? -7.870 -10.883 13.281 1.00 96.69 91 LYS A C 1
ATOM 757 O O . LYS A 1 91 ? -8.514 -11.925 13.227 1.00 96.69 91 LYS A O 1
ATOM 762 N N . ARG A 1 92 ? -7.570 -10.300 14.441 1.00 95.31 92 ARG A N 1
ATOM 763 C CA . ARG A 1 92 ? -7.917 -10.859 15.752 1.00 95.31 92 ARG A CA 1
ATOM 764 C C . ARG A 1 92 ? -8.585 -9.808 16.633 1.00 95.31 92 ARG A C 1
ATOM 766 O O . ARG A 1 92 ? -7.930 -8.934 17.198 1.00 95.31 92 ARG A O 1
ATOM 773 N N . GLY A 1 93 ? -9.903 -9.930 16.791 1.00 94.19 93 GLY A N 1
ATOM 774 C CA . GLY A 1 93 ? -10.703 -8.973 17.556 1.00 94.19 93 GLY A CA 1
ATOM 775 C C . GLY A 1 93 ? -10.585 -7.569 16.963 1.00 94.19 93 GLY A C 1
ATOM 776 O O . GLY A 1 93 ? -10.881 -7.372 15.787 1.00 94.19 93 GLY A O 1
ATOM 777 N N . LYS A 1 94 ? -10.111 -6.617 17.772 1.00 95.62 94 LYS A N 1
ATOM 778 C CA . LYS A 1 94 ? -9.892 -5.223 17.361 1.00 95.62 94 LYS A CA 1
ATOM 779 C C . LYS A 1 94 ? -8.637 -4.980 16.520 1.00 95.62 94 LYS A C 1
ATOM 781 O O . LYS A 1 94 ? -8.499 -3.887 15.984 1.00 95.62 94 LYS A O 1
ATOM 786 N N . PHE A 1 95 ? -7.735 -5.956 16.425 1.00 96.38 95 PHE A N 1
ATOM 787 C CA . PHE A 1 95 ? -6.453 -5.813 15.737 1.00 96.38 95 PHE A CA 1
ATOM 788 C C . PHE A 1 95 ? -6.505 -6.436 14.343 1.00 96.38 95 PHE A C 1
ATOM 790 O O . PHE A 1 95 ? -6.946 -7.576 14.183 1.00 96.38 95 PHE A O 1
ATOM 797 N N . GLU A 1 96 ? -5.988 -5.721 13.356 1.00 97.38 96 GLU A N 1
ATOM 798 C CA . GLU A 1 96 ? -5.750 -6.201 12.001 1.00 97.38 96 GLU A CA 1
ATOM 799 C C . GLU A 1 96 ? -4.295 -5.917 11.627 1.00 97.38 96 GLU A C 1
ATOM 801 O O . GLU A 1 96 ? -3.880 -4.771 11.519 1.00 97.38 96 GLU A O 1
ATOM 806 N N . GLY A 1 97 ? -3.494 -6.969 11.495 1.00 97.56 97 GLY A N 1
ATOM 807 C CA . GLY A 1 97 ? -2.109 -6.886 11.053 1.00 97.56 97 GLY A CA 1
ATOM 808 C C . GLY A 1 97 ? -2.005 -7.142 9.558 1.00 97.56 97 GLY A C 1
ATOM 809 O O . GLY A 1 97 ? -2.693 -8.014 9.023 1.00 97.56 97 GLY A O 1
ATOM 810 N N . ILE A 1 98 ? -1.109 -6.428 8.894 1.00 97.69 98 ILE A N 1
ATOM 811 C CA . ILE A 1 98 ? -0.735 -6.663 7.504 1.00 97.69 98 ILE A CA 1
ATOM 812 C C . ILE A 1 98 ? 0.784 -6.730 7.394 1.00 97.69 98 ILE A C 1
ATOM 814 O O . ILE A 1 98 ? 1.499 -5.982 8.050 1.00 97.69 98 ILE A O 1
ATOM 818 N N . GLY A 1 99 ? 1.281 -7.634 6.563 1.00 98.00 99 GLY A N 1
ATOM 819 C CA . GLY A 1 99 ? 2.695 -7.732 6.240 1.00 98.00 99 GLY A CA 1
ATOM 820 C C . GLY A 1 99 ? 2.881 -8.314 4.853 1.00 98.00 99 GLY A C 1
ATOM 821 O O . GLY A 1 99 ? 2.045 -9.083 4.381 1.00 98.00 99 GLY A O 1
ATOM 822 N N . GLY A 1 100 ? 3.955 -7.947 4.170 1.00 97.62 100 GLY A N 1
ATOM 823 C CA . GLY A 1 100 ? 4.197 -8.469 2.838 1.00 97.62 100 GLY A CA 1
ATOM 824 C C . GLY A 1 100 ? 5.404 -7.879 2.141 1.00 97.62 100 GLY A C 1
ATOM 825 O O . GLY A 1 100 ? 6.106 -7.027 2.677 1.00 97.62 100 GLY A O 1
ATOM 826 N N . TYR A 1 101 ? 5.602 -8.344 0.916 1.00 98.19 101 TYR A N 1
ATOM 827 C CA . TYR A 1 101 ? 6.615 -7.854 -0.002 1.00 98.19 101 TYR A CA 1
ATOM 828 C C . TYR A 1 101 ? 5.964 -7.514 -1.338 1.00 98.19 101 TYR A C 1
ATOM 830 O O . TYR A 1 101 ? 5.177 -8.301 -1.870 1.00 98.19 101 TYR A O 1
ATOM 838 N N . ILE A 1 102 ? 6.288 -6.344 -1.870 1.00 97.81 102 ILE A N 1
ATOM 839 C CA . ILE A 1 102 ? 5.809 -5.825 -3.144 1.00 97.81 102 ILE A CA 1
ATOM 840 C C . ILE A 1 102 ? 7.008 -5.715 -4.073 1.00 97.81 102 ILE A C 1
ATOM 842 O O . ILE A 1 102 ? 7.906 -4.917 -3.833 1.00 97.81 102 ILE A O 1
ATOM 846 N N . ASP A 1 103 ? 7.005 -6.497 -5.141 1.00 96.38 103 ASP A N 1
ATOM 847 C CA . ASP A 1 103 ? 8.091 -6.514 -6.119 1.00 96.38 103 ASP A CA 1
ATOM 848 C C . ASP A 1 103 ? 7.920 -5.377 -7.134 1.00 96.38 103 ASP A C 1
ATOM 850 O O . ASP A 1 103 ? 8.818 -4.573 -7.382 1.00 96.38 103 ASP A O 1
ATOM 854 N N . LYS A 1 104 ? 6.709 -5.261 -7.694 1.00 96.25 104 LYS A N 1
ATOM 855 C CA . LYS A 1 104 ? 6.427 -4.326 -8.786 1.00 96.25 104 LYS A CA 1
ATOM 856 C C . LYS A 1 104 ? 5.102 -3.601 -8.627 1.00 96.25 104 LYS A C 1
ATOM 858 O O . LYS A 1 104 ? 4.137 -4.124 -8.074 1.00 96.25 104 LYS A O 1
ATOM 863 N N . ILE A 1 105 ? 5.014 -2.433 -9.250 1.00 94.88 105 ILE A N 1
ATOM 864 C CA . ILE A 1 105 ? 3.794 -1.650 -9.420 1.00 94.88 105 ILE A CA 1
ATOM 865 C C . ILE A 1 105 ? 3.543 -1.371 -10.901 1.00 94.88 105 ILE A C 1
ATOM 867 O O . ILE A 1 105 ? 4.426 -0.963 -11.655 1.00 94.88 105 ILE A O 1
ATOM 871 N N . LYS A 1 106 ? 2.293 -1.527 -11.321 1.00 92.75 106 LYS A N 1
ATOM 872 C CA . LYS A 1 106 ? 1.767 -0.947 -12.552 1.00 92.75 106 LYS A CA 1
ATOM 873 C C . LYS A 1 106 ? 1.097 0.375 -12.212 1.00 92.75 106 LYS A C 1
ATOM 875 O O . LYS A 1 106 ? 0.055 0.387 -11.559 1.00 92.75 106 LYS A O 1
ATOM 880 N N . LYS A 1 107 ? 1.664 1.486 -12.682 1.00 86.19 107 LYS A N 1
ATOM 881 C CA . LYS A 1 107 ? 1.085 2.826 -12.496 1.00 86.19 107 LYS A CA 1
ATOM 882 C C . LYS A 1 107 ? -0.207 2.990 -13.314 1.00 86.19 107 LYS A C 1
ATOM 884 O O . LYS A 1 107 ? -0.411 2.327 -14.333 1.00 86.19 107 LYS A O 1
ATOM 889 N N . ARG A 1 108 ? -1.088 3.890 -12.884 1.00 79.62 108 ARG A N 1
ATOM 890 C CA . ARG A 1 108 ? -2.402 4.192 -13.489 1.00 79.62 108 ARG A CA 1
ATOM 891 C C . ARG A 1 108 ? -2.366 4.591 -14.970 1.00 79.62 108 ARG A C 1
ATOM 893 O O . ARG A 1 108 ? -3.312 4.311 -15.693 1.00 79.62 108 ARG A O 1
ATOM 900 N N . ASN A 1 109 ? -1.257 5.164 -15.434 1.00 74.69 109 ASN A N 1
ATOM 901 C CA . ASN A 1 109 ? -1.014 5.549 -16.829 1.00 74.69 109 ASN A CA 1
ATOM 902 C C . ASN A 1 109 ? -0.149 4.540 -17.612 1.00 74.69 109 ASN A C 1
ATOM 904 O O . ASN A 1 109 ? 0.248 4.815 -18.740 1.00 74.69 109 ASN A O 1
ATOM 908 N N . SER A 1 110 ? 0.173 3.382 -17.026 1.00 78.44 110 SER A N 1
ATOM 909 C CA . SER A 1 110 ? 1.032 2.370 -17.647 1.00 78.44 110 SER A CA 1
ATOM 910 C C . SER A 1 110 ? 0.334 1.016 -17.774 1.00 78.44 110 SER A C 1
ATOM 912 O O . SER A 1 110 ? -0.498 0.632 -16.94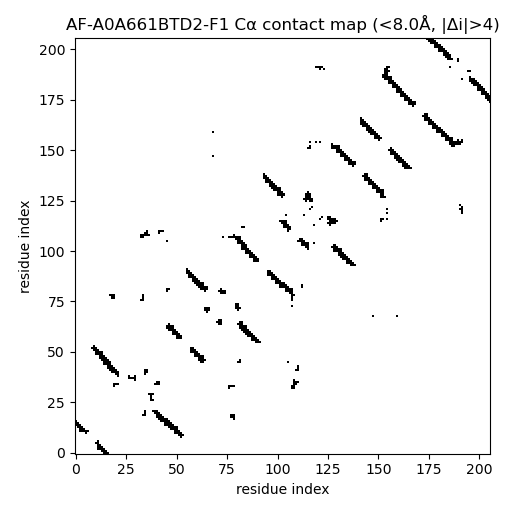7 1.00 78.44 110 SER A O 1
ATOM 914 N N . GLY A 1 111 ? 0.707 0.283 -18.826 1.00 78.69 111 GLY A N 1
ATOM 915 C CA . GLY A 1 111 ? 0.376 -1.132 -19.015 1.00 78.69 111 GLY A CA 1
ATOM 916 C C . GLY A 1 111 ? 1.468 -2.094 -18.553 1.00 78.69 111 GLY A C 1
ATOM 917 O O . GLY A 1 111 ? 1.231 -3.296 -18.525 1.00 78.69 111 GLY A O 1
ATOM 918 N N . SER A 1 112 ? 2.649 -1.586 -18.196 1.00 85.81 112 SER A N 1
ATOM 919 C CA . SER A 1 112 ? 3.764 -2.382 -17.688 1.00 85.81 112 SER A CA 1
ATOM 920 C C . SER A 1 112 ? 3.930 -2.214 -16.180 1.00 85.81 112 SER A C 1
ATOM 922 O O . SER A 1 112 ? 3.624 -1.167 -15.603 1.00 85.81 112 SER A O 1
ATOM 924 N N . PHE A 1 113 ? 4.434 -3.275 -15.560 1.00 92.00 113 PHE A N 1
ATOM 925 C CA . PHE A 1 113 ? 4.880 -3.284 -14.175 1.00 92.00 113 PHE A CA 1
ATOM 926 C C . PHE A 1 113 ? 6.347 -2.840 -14.118 1.00 92.00 113 PHE A C 1
ATOM 928 O O . PHE A 1 113 ? 7.151 -3.260 -14.950 1.00 92.00 113 PHE A O 1
ATOM 935 N N . VAL A 1 114 ? 6.686 -1.999 -13.145 1.00 94.38 114 VAL A N 1
ATOM 936 C CA . VAL A 1 114 ? 8.053 -1.549 -12.840 1.00 94.38 114 VAL A CA 1
ATOM 937 C C . VAL A 1 114 ? 8.364 -1.836 -11.374 1.00 94.38 114 VAL A C 1
ATOM 939 O O . VAL A 1 114 ? 7.432 -1.915 -10.575 1.00 94.38 114 VAL A O 1
ATOM 942 N N . SER A 1 115 ? 9.639 -1.996 -11.019 1.00 95.75 115 SER A N 1
ATOM 943 C CA . SER A 1 115 ? 10.064 -2.193 -9.626 1.00 95.75 115 SER A CA 1
ATOM 944 C C . SER A 1 115 ? 9.633 -1.036 -8.724 1.00 95.75 115 SER A C 1
ATOM 946 O O . SER A 1 115 ? 9.363 0.080 -9.192 1.00 95.75 115 SER A O 1
ATOM 948 N N . MET A 1 116 ? 9.571 -1.294 -7.419 1.00 95.12 116 MET A N 1
ATOM 949 C CA . MET A 1 116 ? 9.218 -0.264 -6.441 1.00 95.12 116 MET A CA 1
ATOM 950 C C . MET A 1 116 ? 10.259 0.862 -6.390 1.00 95.12 116 MET A C 1
ATOM 952 O O . MET A 1 116 ? 9.866 2.025 -6.303 1.00 95.12 116 MET A O 1
ATOM 956 N N . SER A 1 117 ? 11.550 0.568 -6.570 1.00 94.00 117 SER A N 1
ATOM 957 C CA . SER A 1 117 ? 12.596 1.596 -6.703 1.00 94.00 117 SER A CA 1
ATOM 958 C C . SER A 1 117 ? 12.410 2.514 -7.909 1.00 94.00 117 SER A C 1
ATOM 960 O O . SER A 1 117 ? 12.401 3.740 -7.765 1.00 94.00 117 SER A O 1
ATOM 962 N N . LYS A 1 118 ? 12.173 1.949 -9.101 1.00 93.75 118 LYS A N 1
ATOM 963 C CA . LYS A 1 118 ? 11.859 2.736 -10.309 1.00 93.75 118 LYS A CA 1
ATOM 964 C C . LYS A 1 118 ? 10.584 3.547 -10.116 1.00 93.75 118 LYS A C 1
ATOM 966 O O . LYS A 1 118 ? 10.452 4.661 -10.622 1.00 93.75 118 LYS A O 1
ATOM 971 N N . ALA A 1 119 ? 9.617 3.004 -9.381 1.00 91.25 119 ALA A N 1
ATOM 972 C CA . ALA A 1 119 ? 8.395 3.724 -9.077 1.00 91.25 119 ALA A CA 1
ATOM 973 C C . ALA A 1 119 ? 8.611 4.911 -8.131 1.00 91.25 119 ALA A C 1
ATOM 975 O O . ALA A 1 119 ? 7.949 5.931 -8.353 1.00 91.25 119 ALA A O 1
ATOM 976 N N . ALA A 1 120 ? 9.516 4.771 -7.156 1.00 89.62 120 ALA A N 1
ATOM 977 C CA . ALA A 1 120 ? 9.911 5.790 -6.186 1.00 89.62 120 ALA A CA 1
ATOM 978 C C . ALA A 1 120 ? 10.720 6.942 -6.805 1.00 89.62 120 ALA A C 1
ATOM 980 O O . ALA A 1 120 ? 10.698 8.043 -6.266 1.00 89.62 120 ALA A O 1
ATOM 981 N N . GLY A 1 121 ? 11.361 6.720 -7.958 1.00 90.50 121 GLY A N 1
ATOM 982 C CA . GLY A 1 121 ? 12.043 7.768 -8.725 1.00 90.50 121 GLY A CA 1
ATOM 983 C C . GLY A 1 121 ? 13.524 7.512 -8.994 1.00 90.50 121 GLY A C 1
ATOM 984 O O . GLY A 1 121 ? 14.179 8.393 -9.543 1.00 90.50 121 GLY A O 1
ATOM 985 N N . VAL A 1 122 ? 14.048 6.330 -8.648 1.00 91.56 122 VAL A N 1
ATOM 986 C CA . VAL A 1 122 ? 15.430 5.949 -8.975 1.00 91.56 122 VAL A CA 1
ATOM 987 C C . VAL A 1 122 ? 15.613 5.953 -10.495 1.00 91.56 122 VAL A C 1
ATOM 989 O O . VAL A 1 122 ? 14.872 5.285 -11.219 1.00 91.56 122 VAL A O 1
ATOM 992 N N . THR A 1 123 ? 16.585 6.728 -10.978 1.00 85.25 123 THR A N 1
ATOM 993 C CA . THR A 1 123 ? 16.870 6.907 -12.412 1.00 85.25 123 THR A CA 1
ATOM 994 C C . THR A 1 123 ? 17.857 5.880 -12.967 1.00 85.25 123 THR A C 1
ATOM 996 O O . THR A 1 123 ? 17.878 5.661 -14.177 1.00 85.25 123 THR A O 1
ATOM 999 N N . GLY A 1 124 ? 18.656 5.248 -12.102 1.00 82.75 124 GLY A N 1
ATOM 1000 C CA . GLY A 1 124 ? 19.568 4.162 -12.462 1.00 82.75 124 GLY A CA 1
ATOM 1001 C C . GLY A 1 124 ? 18.877 2.806 -12.636 1.00 82.75 124 GLY A C 1
ATOM 1002 O O . GLY A 1 124 ? 17.674 2.649 -12.403 1.00 82.75 124 GLY A O 1
ATOM 1003 N N . ASP A 1 125 ? 19.660 1.799 -13.024 1.00 84.88 125 ASP A N 1
ATOM 1004 C CA . ASP A 1 125 ? 19.194 0.415 -13.061 1.00 84.88 125 ASP A CA 1
ATOM 1005 C C . ASP A 1 125 ? 19.034 -0.125 -11.639 1.00 84.88 125 ASP A C 1
ATOM 1007 O O . ASP A 1 125 ? 19.998 -0.443 -10.952 1.00 84.88 125 ASP A O 1
ATOM 1011 N N . SER A 1 126 ? 17.781 -0.197 -11.196 1.00 89.25 126 SER A N 1
ATOM 1012 C CA . SER A 1 126 ? 17.390 -0.766 -9.912 1.00 89.25 126 SER A CA 1
ATOM 1013 C C . SER A 1 126 ? 16.090 -1.551 -10.057 1.00 89.25 126 SER A C 1
ATOM 1015 O O . SER A 1 126 ? 15.138 -1.108 -10.710 1.00 89.25 126 SER A O 1
ATOM 1017 N N . ASP A 1 127 ? 16.034 -2.717 -9.431 1.00 95.06 127 ASP A N 1
ATOM 1018 C CA . ASP A 1 127 ? 14.882 -3.614 -9.391 1.00 95.06 127 ASP A CA 1
ATOM 1019 C C . ASP A 1 127 ? 14.385 -3.889 -7.963 1.00 95.06 127 ASP A C 1
ATOM 1021 O O . ASP A 1 127 ? 13.564 -4.777 -7.759 1.00 95.06 127 ASP A O 1
ATOM 1025 N N . GLU A 1 128 ? 14.798 -3.063 -6.997 1.00 96.25 128 GLU A N 1
ATOM 1026 C CA . GLU A 1 128 ? 14.432 -3.216 -5.588 1.00 96.25 128 GLU A CA 1
ATOM 1027 C C . GLU A 1 128 ? 12.915 -3.173 -5.361 1.00 96.25 128 GLU A C 1
ATOM 1029 O O . GLU A 1 128 ? 12.196 -2.268 -5.819 1.00 96.25 128 GLU A O 1
ATOM 1034 N N . GLY A 1 129 ? 12.439 -4.151 -4.594 1.00 96.12 129 GLY A N 1
ATOM 1035 C CA . GLY A 1 129 ? 11.076 -4.206 -4.087 1.00 96.12 129 GLY A CA 1
ATOM 1036 C C . GLY A 1 129 ? 10.903 -3.470 -2.756 1.00 96.12 129 GLY A C 1
ATOM 1037 O O . GLY A 1 129 ? 11.785 -2.773 -2.253 1.00 96.12 129 GLY A O 1
ATOM 1038 N N . MET A 1 130 ? 9.724 -3.633 -2.165 1.00 98.19 130 MET A N 1
ATOM 1039 C CA . MET A 1 130 ? 9.318 -2.994 -0.920 1.00 98.19 130 MET A CA 1
ATOM 1040 C C . MET A 1 130 ? 8.785 -4.032 0.061 1.00 98.19 130 MET A C 1
ATOM 1042 O O . MET A 1 130 ? 7.791 -4.702 -0.214 1.00 98.19 130 MET A O 1
ATOM 1046 N N . ALA A 1 131 ? 9.393 -4.119 1.241 1.00 98.19 131 ALA A N 1
ATOM 1047 C CA . ALA A 1 131 ? 8.775 -4.780 2.381 1.00 98.19 131 ALA A CA 1
ATOM 1048 C C . ALA A 1 131 ? 7.772 -3.827 3.040 1.00 98.19 131 ALA A C 1
ATOM 1050 O O . ALA A 1 131 ? 8.015 -2.627 3.151 1.00 98.19 131 ALA A O 1
ATOM 1051 N N . MET A 1 132 ? 6.641 -4.354 3.495 1.00 97.81 132 MET A N 1
ATOM 1052 C CA . MET A 1 132 ? 5.662 -3.584 4.254 1.00 97.81 132 MET A CA 1
ATOM 1053 C C . MET A 1 132 ? 5.180 -4.360 5.471 1.00 97.81 132 MET A C 1
ATOM 1055 O O . MET A 1 132 ? 5.030 -5.583 5.425 1.00 97.81 132 MET A O 1
ATOM 1059 N N . ALA A 1 133 ? 4.895 -3.637 6.546 1.00 98.25 133 ALA A N 1
ATOM 1060 C CA . ALA A 1 133 ? 4.266 -4.173 7.743 1.00 98.25 133 ALA A CA 1
ATOM 1061 C C . ALA A 1 133 ? 3.414 -3.096 8.412 1.00 98.25 133 ALA A C 1
ATOM 1063 O O . ALA A 1 133 ? 3.755 -1.918 8.384 1.00 98.25 133 ALA A O 1
ATOM 1064 N N . GLY A 1 134 ? 2.308 -3.485 9.033 1.00 97.81 134 GLY A N 1
ATOM 1065 C CA . GLY A 1 134 ? 1.438 -2.544 9.715 1.00 97.81 134 GLY A CA 1
ATOM 1066 C C . GLY A 1 134 ? 0.407 -3.212 10.603 1.00 97.81 134 GLY A C 1
ATOM 1067 O O . GLY A 1 134 ? 0.146 -4.413 10.505 1.00 97.81 134 GLY A O 1
ATOM 1068 N N . VAL A 1 135 ? -0.181 -2.409 11.480 1.00 97.94 135 VAL A N 1
ATOM 1069 C CA . VAL A 1 135 ? -1.258 -2.800 12.383 1.00 97.94 135 VAL A CA 1
ATOM 1070 C C . VAL A 1 135 ? -2.309 -1.700 12.384 1.00 97.94 135 VAL A C 1
ATOM 1072 O O . VAL A 1 135 ? -1.994 -0.529 12.578 1.00 97.94 135 VAL A O 1
ATOM 1075 N N . LEU A 1 136 ? -3.561 -2.101 12.206 1.00 96.94 136 LEU A N 1
ATOM 1076 C CA . LEU A 1 136 ? -4.746 -1.277 12.366 1.00 96.94 136 LEU A CA 1
ATOM 1077 C C . LEU A 1 136 ? -5.511 -1.764 13.598 1.00 96.94 136 LEU A C 1
ATOM 1079 O O . LEU A 1 136 ? -5.672 -2.968 13.816 1.00 96.94 136 LEU A O 1
ATOM 1083 N N . VAL A 1 137 ? -5.968 -0.832 14.426 1.00 97.56 137 VAL A N 1
ATOM 1084 C CA . VAL A 1 137 ? -6.649 -1.111 15.688 1.00 97.56 137 VAL A CA 1
ATOM 1085 C C . VAL A 1 13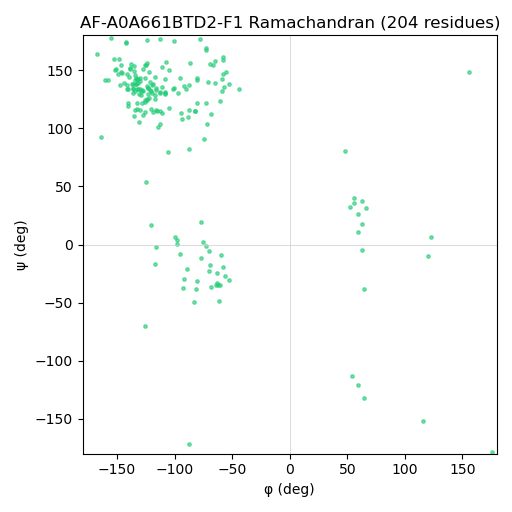7 ? -7.943 -0.319 15.750 1.00 97.56 137 VAL A C 1
ATOM 1087 O O . VAL A 1 137 ? -7.920 0.901 15.848 1.00 97.56 137 VAL A O 1
ATOM 1090 N N . ASN A 1 138 ? -9.074 -1.021 15.782 1.00 96.75 138 ASN A N 1
ATOM 1091 C CA . ASN A 1 138 ? -10.377 -0.426 16.084 1.00 96.75 138 ASN A CA 1
ATOM 1092 C C . ASN A 1 138 ? -10.571 -0.432 17.606 1.00 96.75 138 ASN A C 1
ATOM 1094 O O . ASN A 1 138 ? -11.129 -1.373 18.172 1.00 96.75 138 ASN A O 1
ATOM 1098 N N . ALA A 1 139 ? -10.009 0.560 18.297 1.00 93.94 139 ALA A N 1
ATOM 1099 C CA . ALA A 1 139 ? -9.984 0.604 19.758 1.00 93.94 139 ALA A CA 1
ATOM 1100 C C . ALA A 1 139 ? -11.393 0.686 20.375 1.00 93.94 139 ALA A C 1
ATOM 1102 O O . ALA A 1 139 ? -11.617 0.118 21.445 1.00 93.94 139 ALA A O 1
ATOM 1103 N N . SER A 1 140 ? -12.322 1.358 19.690 1.00 94.25 140 SER A N 1
ATOM 1104 C CA . SER A 1 140 ? -13.761 1.396 19.983 1.00 94.25 140 SER A CA 1
ATOM 1105 C C . SER A 1 140 ? -14.543 1.728 18.706 1.00 94.25 140 SER A C 1
ATOM 1107 O O . SER A 1 140 ? -13.926 2.043 17.693 1.00 94.25 140 SER A O 1
ATOM 1109 N N . ASP A 1 141 ? -15.877 1.760 18.764 1.00 91.69 141 ASP A N 1
ATOM 1110 C CA . ASP A 1 141 ? -16.729 2.174 17.629 1.00 91.69 141 ASP A CA 1
ATOM 1111 C C . ASP A 1 141 ? -16.436 3.601 17.126 1.00 91.69 141 ASP A C 1
ATOM 1113 O O . ASP A 1 141 ? -16.785 3.961 16.007 1.00 91.69 141 ASP A O 1
ATOM 1117 N N . ASN A 1 142 ? -15.782 4.408 17.963 1.00 95.19 142 ASN A N 1
ATOM 1118 C CA . ASN A 1 142 ? -15.519 5.823 17.742 1.00 95.19 142 ASN A CA 1
ATOM 1119 C C . ASN A 1 142 ? -14.027 6.149 17.624 1.00 95.19 142 ASN A C 1
ATOM 1121 O O . ASN A 1 142 ? -13.694 7.319 17.476 1.00 95.19 142 ASN A O 1
ATOM 1125 N N . LEU A 1 143 ? -13.129 5.171 17.778 1.00 96.06 143 LEU A N 1
ATOM 1126 C CA . LEU A 1 143 ? -11.685 5.405 17.809 1.00 96.06 143 LEU A CA 1
ATO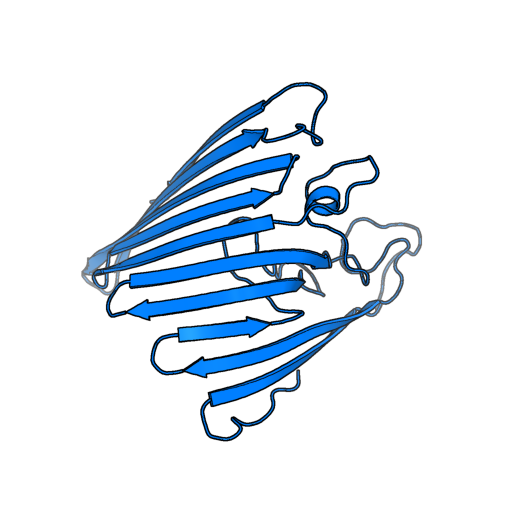M 1127 C C . LEU A 1 143 ? -10.957 4.301 17.056 1.00 96.06 143 LEU A C 1
ATOM 1129 O O . LEU A 1 143 ? -10.977 3.143 17.488 1.00 96.06 143 LEU A O 1
ATOM 1133 N N . ASP A 1 144 ? -10.240 4.692 16.014 1.00 97.25 144 ASP A N 1
ATOM 1134 C CA . ASP A 1 144 ? -9.326 3.830 15.283 1.00 97.25 144 ASP A CA 1
ATOM 1135 C C . ASP A 1 144 ? -7.923 4.436 15.191 1.00 97.25 144 ASP A C 1
ATOM 1137 O O . ASP A 1 144 ? -7.707 5.641 15.347 1.00 97.25 144 ASP A O 1
ATOM 1141 N N . PHE A 1 145 ? -6.952 3.546 15.032 1.00 97.19 145 PHE A N 1
ATOM 1142 C CA . PHE A 1 145 ? -5.536 3.862 14.998 1.00 97.19 145 PHE A CA 1
ATOM 1143 C C . PHE A 1 145 ? -4.822 2.949 14.007 1.00 97.19 145 PHE A C 1
ATOM 1145 O O . PHE A 1 145 ? -5.078 1.744 13.980 1.00 97.19 145 PHE A O 1
ATOM 1152 N N . GLY A 1 146 ? -3.889 3.498 13.238 1.00 97.44 146 GLY A N 1
ATOM 1153 C CA . GLY A 1 146 ? -3.078 2.754 12.281 1.00 97.44 146 GLY A CA 1
ATOM 1154 C C . GLY A 1 146 ? -1.601 3.087 12.425 1.00 97.44 146 GLY A C 1
ATOM 1155 O O . GLY A 1 146 ? -1.240 4.247 12.585 1.00 97.44 146 GLY A O 1
ATOM 1156 N N . ILE A 1 147 ? -0.738 2.077 12.329 1.00 98.19 147 ILE A N 1
ATOM 1157 C CA . ILE A 1 147 ? 0.703 2.244 12.097 1.00 98.19 147 ILE A CA 1
ATOM 1158 C C . ILE A 1 147 ? 1.086 1.376 10.914 1.00 98.19 147 ILE A C 1
ATOM 1160 O O . ILE A 1 147 ? 0.768 0.188 10.894 1.00 98.19 147 ILE A O 1
ATOM 1164 N N . LEU A 1 148 ? 1.822 1.945 9.967 1.00 98.31 148 LEU A N 1
ATOM 1165 C CA . LEU A 1 148 ? 2.398 1.230 8.841 1.00 98.31 148 LEU A CA 1
ATOM 1166 C C . LEU A 1 148 ? 3.850 1.645 8.623 1.00 98.31 148 LEU A C 1
ATOM 1168 O O . LEU A 1 148 ? 4.252 2.782 8.865 1.00 98.31 148 LEU A O 1
ATOM 1172 N N . ASN A 1 149 ? 4.633 0.701 8.129 1.00 98.31 149 ASN A N 1
ATOM 1173 C CA . ASN A 1 149 ? 5.988 0.915 7.678 1.00 98.31 149 ASN A CA 1
ATOM 1174 C C . ASN A 1 149 ? 6.162 0.318 6.280 1.00 98.31 149 ASN A C 1
ATOM 1176 O O . ASN A 1 149 ? 5.727 -0.807 6.020 1.00 98.31 149 ASN A O 1
ATOM 1180 N N . PHE A 1 150 ? 6.791 1.088 5.397 1.00 98.06 150 PHE A N 1
ATOM 1181 C CA . PHE A 1 150 ? 7.106 0.709 4.026 1.00 98.06 150 PHE A CA 1
ATOM 1182 C C . PHE A 1 150 ? 8.600 0.901 3.798 1.00 98.06 150 PHE A C 1
ATOM 1184 O O . PHE A 1 150 ? 9.093 2.026 3.812 1.00 98.06 150 PHE A O 1
ATOM 1191 N N . TYR A 1 151 ? 9.312 -0.191 3.569 1.00 97.88 151 TYR A N 1
ATOM 1192 C CA . TYR A 1 151 ? 10.756 -0.214 3.409 1.00 97.88 151 TYR A CA 1
ATOM 1193 C C . TYR A 1 151 ? 11.099 -0.643 1.985 1.00 97.88 151 TYR A C 1
ATOM 1195 O O . TYR A 1 151 ? 11.035 -1.826 1.652 1.00 97.88 151 TYR A O 1
ATOM 1203 N N . THR A 1 152 ? 11.430 0.323 1.130 1.00 97.38 152 THR A N 1
ATOM 1204 C CA . THR A 1 152 ? 11.966 0.049 -0.210 1.00 97.38 152 THR A CA 1
ATOM 1205 C C . THR A 1 152 ? 13.472 -0.086 -0.086 1.00 97.38 152 THR A C 1
ATOM 1207 O O . THR A 1 152 ? 14.144 0.876 0.299 1.00 97.38 152 THR A O 1
ATOM 1210 N N . PHE A 1 153 ? 13.985 -1.281 -0.370 1.00 95.94 153 PHE A N 1
ATOM 1211 C CA . PHE A 1 153 ? 15.397 -1.605 -0.185 1.00 95.94 153 PHE A CA 1
ATOM 1212 C C . PHE A 1 153 ? 16.273 -0.633 -0.969 1.00 95.94 153 PHE A C 1
ATOM 1214 O O . PHE A 1 153 ? 15.940 -0.284 -2.097 1.00 95.94 153 PHE A O 1
ATOM 1221 N N . ASN A 1 154 ? 17.344 -0.150 -0.336 1.00 95.12 154 ASN A N 1
ATOM 1222 C CA . ASN A 1 154 ? 18.307 0.790 -0.916 1.00 95.12 154 ASN A CA 1
ATOM 1223 C C . ASN A 1 154 ? 17.731 2.138 -1.391 1.00 95.12 154 ASN A C 1
ATOM 1225 O O . ASN A 1 154 ? 18.424 2.893 -2.062 1.00 95.12 154 ASN A O 1
ATOM 1229 N N . VAL A 1 155 ? 16.477 2.470 -1.057 1.00 94.56 155 VAL A N 1
ATOM 1230 C CA . VAL A 1 155 ? 15.813 3.686 -1.553 1.00 94.56 155 VAL A CA 1
ATOM 1231 C C . VAL A 1 155 ? 15.273 4.536 -0.410 1.00 94.56 155 VAL A C 1
ATOM 1233 O O . VAL A 1 155 ? 15.770 5.633 -0.168 1.00 94.56 155 VAL A O 1
ATOM 1236 N N . VAL A 1 156 ? 14.224 4.069 0.270 1.00 96.38 156 VAL A N 1
ATOM 1237 C CA . VAL A 1 156 ? 13.493 4.873 1.257 1.00 96.38 156 VAL A CA 1
ATOM 1238 C C . VAL A 1 156 ? 12.739 3.992 2.245 1.00 96.38 156 VAL A C 1
ATOM 1240 O O . VAL A 1 156 ? 12.122 2.990 1.875 1.00 96.38 156 VAL A O 1
ATOM 1243 N N . ASN A 1 157 ? 12.736 4.415 3.503 1.00 97.44 157 ASN A N 1
ATOM 1244 C CA . ASN A 1 157 ? 11.841 3.919 4.534 1.00 97.44 157 ASN A CA 1
ATOM 1245 C C . ASN A 1 157 ? 10.795 4.985 4.871 1.00 97.44 157 ASN A C 1
ATOM 1247 O O . ASN A 1 157 ? 11.147 6.130 5.152 1.00 97.44 157 ASN A O 1
ATOM 1251 N N . ILE A 1 158 ? 9.523 4.595 4.865 1.00 97.88 158 ILE A N 1
ATOM 1252 C CA . ILE A 1 158 ? 8.381 5.448 5.185 1.00 97.88 158 ILE A CA 1
ATOM 1253 C C . ILE A 1 158 ? 7.673 4.863 6.399 1.00 97.88 158 ILE A C 1
ATOM 1255 O O . ILE A 1 158 ? 7.078 3.787 6.336 1.00 97.88 158 ILE A O 1
ATOM 1259 N N . PHE A 1 159 ? 7.703 5.597 7.502 1.00 98.38 159 PHE A N 1
ATOM 1260 C CA . PHE A 1 159 ? 6.828 5.374 8.640 1.00 98.38 159 PHE A CA 1
ATOM 1261 C C . PHE A 1 159 ? 5.567 6.226 8.486 1.00 98.38 159 PHE A C 1
ATOM 1263 O O . PHE A 1 159 ? 5.635 7.402 8.118 1.00 98.38 159 PHE A O 1
ATOM 1270 N N . TYR A 1 160 ? 4.415 5.633 8.772 1.00 98.06 160 TYR A N 1
ATOM 1271 C CA . TYR A 1 160 ? 3.125 6.303 8.785 1.00 98.06 160 TYR A CA 1
ATOM 1272 C C . TYR A 1 160 ? 2.338 5.881 10.018 1.00 98.06 160 TYR A C 1
ATOM 1274 O O . TYR A 1 160 ? 2.284 4.697 10.355 1.00 98.06 160 TYR A O 1
ATOM 1282 N N . SER A 1 161 ? 1.677 6.837 10.653 1.00 98.25 161 SER A N 1
ATOM 1283 C CA . SER A 1 161 ? 0.706 6.560 11.701 1.00 98.25 161 SER A CA 1
ATOM 1284 C C . SER A 1 161 ? -0.481 7.500 11.606 1.00 98.25 161 SER A C 1
ATOM 1286 O O . SER A 1 161 ? -0.307 8.676 11.288 1.00 98.25 161 SER A O 1
ATOM 1288 N N . GLU A 1 162 ? -1.660 7.008 11.957 1.00 97.56 162 GLU A N 1
ATOM 1289 C CA . GLU A 1 162 ? -2.888 7.792 11.999 1.00 97.56 162 GLU A CA 1
ATOM 1290 C C . GLU A 1 162 ? -3.731 7.463 13.222 1.00 97.56 162 GLU A C 1
ATOM 1292 O O . GLU A 1 162 ? -3.705 6.343 13.730 1.00 97.56 162 GLU A O 1
ATOM 1297 N N . ILE A 1 163 ? -4.503 8.445 13.672 1.00 97.69 163 ILE A N 1
ATOM 1298 C CA . ILE A 1 163 ? -5.531 8.286 14.694 1.00 97.69 163 ILE A CA 1
ATOM 1299 C C . ILE A 1 163 ? -6.782 9.038 14.257 1.00 97.69 163 ILE A C 1
ATOM 1301 O O . ILE A 1 163 ? -6.704 10.192 13.830 1.00 97.69 163 ILE A O 1
ATOM 1305 N N . ASN A 1 164 ? -7.936 8.390 14.375 1.00 97.44 164 ASN A N 1
ATOM 1306 C CA . ASN A 1 164 ? -9.224 8.971 14.024 1.00 97.44 164 ASN A CA 1
ATOM 1307 C C . ASN A 1 164 ? -10.199 8.784 15.184 1.00 97.44 164 ASN A C 1
ATOM 1309 O O . ASN A 1 164 ? -10.387 7.674 15.678 1.00 97.44 164 ASN A O 1
ATOM 1313 N N . TYR A 1 165 ? -10.837 9.870 15.610 1.00 97.00 165 TYR A N 1
ATOM 1314 C CA . TYR A 1 165 ? -11.829 9.878 16.673 1.00 97.00 165 TYR A CA 1
ATOM 1315 C C . TYR A 1 165 ? -13.124 10.528 16.194 1.00 97.00 165 TYR A C 1
ATOM 1317 O O . TYR A 1 165 ? -13.130 11.681 15.771 1.00 97.00 165 TYR A O 1
ATOM 1325 N N . THR A 1 166 ? -14.236 9.807 16.300 1.00 96.81 166 THR A N 1
ATOM 1326 C CA . THR A 1 166 ? -15.570 10.313 15.968 1.00 96.81 166 THR A CA 1
ATOM 1327 C C . THR A 1 166 ? -16.394 10.458 17.238 1.00 96.81 166 THR A C 1
ATOM 1329 O O . THR A 1 166 ? -16.750 9.477 17.882 1.00 96.81 166 THR A O 1
ATOM 1332 N N . LYS A 1 167 ? -16.732 11.690 17.611 1.00 94.62 167 LYS A N 1
ATOM 1333 C CA . LYS A 1 167 ? -17.612 11.980 18.740 1.00 94.62 167 LYS A CA 1
ATOM 1334 C C . LYS A 1 167 ? -19.056 12.119 18.249 1.00 94.62 167 LYS A C 1
ATOM 1336 O O . LYS A 1 167 ? -19.371 13.142 17.635 1.00 94.62 167 LYS A O 1
ATOM 1341 N N . PRO A 1 168 ? -19.953 11.159 18.535 1.00 92.56 168 PRO A N 1
ATOM 1342 C CA . PRO A 1 168 ? -21.368 11.330 18.238 1.00 92.56 168 PRO A CA 1
ATOM 1343 C C . PRO A 1 168 ? -21.955 12.474 19.076 1.00 92.56 168 PRO A C 1
ATOM 1345 O O . PRO A 1 168 ? -21.652 12.626 20.263 1.00 92.56 168 PRO A O 1
ATOM 1348 N N . LEU A 1 169 ? -22.800 13.284 18.448 1.00 91.44 169 LEU A N 1
ATOM 1349 C CA . LEU A 1 169 ? -23.565 14.363 19.063 1.00 91.44 169 LEU A CA 1
ATOM 1350 C C . LEU A 1 169 ? -25.065 14.025 19.036 1.00 91.44 169 LEU A C 1
ATOM 1352 O O . LEU A 1 169 ? -25.491 12.998 18.504 1.00 91.44 169 LEU A O 1
ATOM 1356 N N . LYS A 1 170 ? -25.889 14.901 19.622 1.00 91.56 170 LYS A N 1
ATOM 1357 C CA . LYS A 1 170 ? -27.348 14.810 19.478 1.00 91.56 170 LYS A CA 1
ATOM 1358 C C . LYS A 1 170 ? -27.761 15.053 18.018 1.00 91.56 170 LYS A C 1
ATOM 1360 O O . LYS A 1 170 ? -27.018 15.643 17.232 1.00 91.56 170 LYS A O 1
ATOM 1365 N N . ASP A 1 171 ? -28.950 14.570 17.669 1.00 85.81 171 ASP A N 1
ATOM 1366 C CA . ASP A 1 171 ? -29.608 14.838 16.383 1.00 85.81 171 ASP A CA 1
ATOM 1367 C C . ASP A 1 171 ? -28.858 14.310 15.149 1.00 85.81 171 ASP A C 1
ATOM 1369 O O . ASP A 1 171 ? -28.866 14.928 14.090 1.00 85.81 171 ASP A O 1
ATOM 1373 N N . LYS A 1 172 ? -28.228 13.131 15.276 1.00 86.12 172 LYS A N 1
ATOM 1374 C CA . LYS A 1 172 ? -27.474 12.449 14.201 1.00 86.12 172 LYS A CA 1
ATOM 1375 C C . LYS A 1 172 ? -26.255 13.227 13.679 1.00 86.12 172 LYS A C 1
ATOM 1377 O O . LYS A 1 172 ? -25.735 12.894 12.619 1.00 86.12 172 LYS A O 1
ATOM 1382 N N . ASN A 1 173 ? -25.777 14.219 14.425 1.00 92.06 173 ASN A N 1
ATOM 1383 C CA . ASN A 1 173 ? -24.529 14.911 14.122 1.00 92.06 173 ASN A CA 1
ATOM 1384 C C . ASN A 1 173 ? -23.337 14.174 14.749 1.00 92.06 173 ASN A C 1
ATOM 1386 O O . ASN A 1 173 ? -23.488 13.464 15.744 1.00 92.06 173 ASN A O 1
ATOM 1390 N N . ALA A 1 174 ? -22.139 14.366 14.203 1.00 93.25 174 ALA A N 1
ATOM 1391 C CA . ALA A 1 174 ? -20.897 13.879 14.793 1.00 93.25 174 ALA A CA 1
ATOM 1392 C C . ALA A 1 174 ? -19.752 14.852 14.494 1.00 93.25 174 ALA A C 1
ATOM 1394 O O . ALA A 1 174 ? -19.748 15.497 13.448 1.00 93.25 174 ALA A O 1
ATOM 1395 N N . LEU A 1 175 ? -18.789 14.944 15.409 1.00 94.69 175 LEU A N 1
ATOM 1396 C CA . LEU A 1 175 ? -17.512 15.622 15.174 1.00 94.69 175 LEU A CA 1
ATOM 1397 C C . LEU A 1 175 ? -16.450 14.570 14.905 1.00 94.69 175 LEU A C 1
ATOM 1399 O O . LEU A 1 175 ? -16.368 13.593 15.652 1.00 94.69 175 LEU A O 1
ATOM 1403 N N . LYS A 1 176 ? -15.637 14.768 13.872 1.00 95.81 176 LYS A N 1
ATOM 1404 C CA . LYS A 1 176 ? -14.554 13.855 13.526 1.00 95.81 176 LYS A CA 1
ATOM 1405 C C . LYS A 1 176 ? -13.232 14.586 13.663 1.00 95.81 176 LYS A C 1
ATOM 1407 O O . LYS A 1 176 ? -13.036 15.601 13.023 1.00 95.81 176 LYS A O 1
ATOM 1412 N N . PHE A 1 177 ? -12.333 14.027 14.455 1.00 96.69 177 PHE A N 1
ATOM 1413 C CA . PHE A 1 177 ? -10.961 14.488 14.582 1.00 96.69 177 PHE A CA 1
ATOM 1414 C C . PHE A 1 177 ? -10.033 13.432 14.000 1.00 96.69 177 PHE A C 1
ATOM 1416 O O . PHE A 1 177 ? -10.134 12.257 14.351 1.00 96.69 177 PHE A O 1
ATOM 1423 N N . SER A 1 178 ? -9.120 13.852 13.138 1.00 96.69 178 SER A N 1
ATOM 1424 C CA . SER A 1 178 ? -8.147 12.987 12.483 1.00 96.69 178 SER A CA 1
ATOM 1425 C C . SER A 1 178 ? -6.767 13.618 12.574 1.00 96.69 178 SER A C 1
ATOM 1427 O O . SER A 1 178 ? -6.602 14.806 12.308 1.00 96.69 178 SER A O 1
ATOM 1429 N N . ALA A 1 179 ? -5.761 12.828 12.935 1.00 97.38 179 ALA A N 1
ATOM 1430 C CA . ALA A 1 179 ? -4.368 13.251 12.897 1.00 97.38 179 ALA A CA 1
ATOM 1431 C C . ALA A 1 179 ? -3.512 12.173 12.236 1.00 97.38 179 ALA A C 1
ATOM 1433 O O . ALA A 1 179 ? -3.696 10.980 12.483 1.00 97.38 179 ALA A O 1
ATOM 1434 N N . GLN A 1 180 ? -2.578 12.600 11.392 1.00 97.38 180 GLN A N 1
ATOM 1435 C CA . GLN A 1 180 ? -1.677 11.727 10.648 1.00 97.38 180 GLN A CA 1
ATOM 1436 C C . GLN A 1 180 ? -0.245 12.246 10.750 1.00 97.38 180 GLN A C 1
ATOM 1438 O O . GLN A 1 180 ? 0.000 13.455 10.728 1.00 97.38 180 GLN A O 1
ATOM 1443 N N . PHE A 1 181 ? 0.702 11.319 10.839 1.00 97.44 181 PHE A N 1
ATOM 1444 C CA . PHE A 1 181 ? 2.131 11.598 10.863 1.00 97.44 181 PHE A CA 1
ATOM 1445 C C . PHE A 1 181 ? 2.866 10.672 9.903 1.00 97.44 181 PHE A C 1
ATOM 1447 O O . PHE A 1 181 ? 2.609 9.468 9.864 1.00 97.44 181 PHE A O 1
ATOM 1454 N N . THR A 1 182 ? 3.828 11.234 9.178 1.00 98.06 182 THR A N 1
ATOM 1455 C CA . THR A 1 182 ? 4.779 10.482 8.369 1.00 98.06 182 THR A CA 1
ATOM 1456 C C . THR A 1 182 ? 6.206 10.924 8.652 1.00 98.06 182 THR A C 1
ATOM 1458 O O . THR A 1 182 ? 6.474 12.118 8.767 1.00 98.06 182 THR A O 1
ATOM 1461 N N . ASP A 1 183 ? 7.124 9.960 8.641 1.00 97.75 183 ASP A N 1
ATOM 1462 C CA . ASP A 1 183 ? 8.569 10.176 8.552 1.00 97.75 183 ASP A CA 1
ATOM 1463 C C . ASP A 1 183 ? 9.108 9.355 7.372 1.00 97.75 183 ASP A C 1
ATOM 1465 O O . ASP A 1 183 ? 8.883 8.147 7.299 1.00 97.75 183 ASP A O 1
ATOM 1469 N N . GLN A 1 184 ? 9.765 10.018 6.421 1.00 96.56 184 GLN A N 1
ATOM 1470 C CA . GLN A 1 184 ? 10.415 9.398 5.265 1.00 96.56 184 GLN A CA 1
ATOM 1471 C C . GLN A 1 184 ? 11.913 9.641 5.351 1.00 96.56 184 GLN A C 1
ATOM 1473 O O . GLN A 1 184 ? 12.333 10.775 5.586 1.00 96.56 184 GLN A O 1
ATOM 1478 N N . ARG A 1 185 ? 12.720 8.603 5.140 1.00 96.31 185 ARG A N 1
ATOM 1479 C CA . ARG A 1 185 ? 14.182 8.703 5.208 1.00 96.31 185 ARG A CA 1
ATOM 1480 C C . ARG A 1 185 ? 14.879 7.792 4.208 1.00 96.31 185 ARG A C 1
ATOM 1482 O O . ARG A 1 185 ? 14.381 6.694 3.946 1.00 96.31 185 ARG A O 1
ATOM 1489 N N . SER A 1 186 ? 16.037 8.216 3.709 1.00 94.75 186 SER A N 1
ATOM 1490 C CA . SER A 1 186 ? 16.936 7.353 2.930 1.00 94.75 186 SER A CA 1
ATOM 1491 C C . SER A 1 186 ? 17.352 6.121 3.734 1.00 94.75 186 SER A C 1
ATOM 1493 O O . SER A 1 186 ? 17.484 6.184 4.959 1.00 94.75 186 SER A O 1
ATOM 1495 N N . VAL A 1 187 ? 17.553 4.994 3.048 1.00 93.88 187 VAL A N 1
ATOM 1496 C CA . VAL A 1 187 ? 18.056 3.744 3.639 1.00 93.88 187 VAL A CA 1
ATOM 1497 C C . VAL A 1 187 ? 18.913 2.966 2.642 1.00 93.88 187 VAL A C 1
ATOM 1499 O O . VAL A 1 187 ? 18.697 3.066 1.435 1.00 93.88 187 VAL A O 1
ATOM 1502 N N . GLY A 1 188 ? 19.827 2.139 3.156 1.00 92.25 188 GLY A N 1
ATOM 1503 C CA . GLY A 1 188 ? 20.710 1.296 2.341 1.00 92.25 188 GLY A CA 1
ATOM 1504 C C . GLY A 1 188 ? 21.655 2.138 1.489 1.00 92.25 188 GLY A C 1
ATOM 1505 O O . GLY A 1 188 ? 22.238 3.086 2.004 1.00 92.25 188 GLY A O 1
ATOM 1506 N N . ASP A 1 189 ? 21.756 1.816 0.201 1.00 91.75 189 ASP A N 1
ATOM 1507 C CA . ASP A 1 189 ? 22.634 2.521 -0.749 1.00 91.75 189 ASP A CA 1
ATOM 1508 C C . ASP A 1 189 ? 22.111 3.905 -1.195 1.00 91.75 189 ASP A C 1
ATOM 1510 O O . ASP A 1 189 ? 22.740 4.571 -2.014 1.00 91.75 189 ASP A O 1
ATOM 1514 N N . GLU A 1 190 ? 20.962 4.346 -0.668 1.00 90.06 190 GLU A N 1
ATOM 1515 C CA . GLU A 1 190 ? 20.392 5.688 -0.871 1.00 90.06 190 GLU A CA 1
ATOM 1516 C C . GLU A 1 190 ? 20.186 6.084 -2.344 1.00 90.06 190 GLU A C 1
ATOM 1518 O O . GLU A 1 190 ? 20.351 7.237 -2.734 1.00 90.06 190 GLU A O 1
ATOM 1523 N N . LEU A 1 191 ? 19.736 5.138 -3.169 1.00 89.69 191 LEU A N 1
ATOM 1524 C CA . LEU A 1 191 ? 19.635 5.261 -4.630 1.00 89.69 191 LEU A CA 1
ATOM 1525 C C . LEU A 1 191 ? 18.720 6.396 -5.133 1.00 89.69 191 LEU A C 1
ATOM 1527 O O . LEU A 1 191 ? 18.664 6.653 -6.337 1.00 89.69 191 LEU A O 1
ATOM 1531 N N . LEU A 1 192 ? 17.953 7.046 -4.251 1.00 86.75 192 LEU A N 1
ATOM 1532 C CA . LEU A 1 192 ? 17.001 8.096 -4.618 1.00 86.75 192 LEU A CA 1
ATOM 1533 C C . LEU A 1 192 ? 17.658 9.466 -4.834 1.00 86.75 192 LEU A C 1
ATOM 1535 O O . LEU A 1 192 ? 17.161 10.264 -5.629 1.00 86.75 192 LEU A O 1
ATOM 1539 N N . SER A 1 193 ? 18.741 9.765 -4.120 1.00 83.31 193 SER A N 1
ATOM 1540 C CA . SER A 1 193 ? 19.351 11.095 -4.108 1.00 83.31 193 SER A CA 1
ATOM 1541 C C . SER A 1 193 ? 20.859 11.014 -3.917 1.00 83.31 193 SER A C 1
ATOM 1543 O O . SER A 1 193 ? 21.392 10.049 -3.394 1.00 83.31 193 SER A O 1
ATOM 1545 N N . THR A 1 194 ? 21.573 12.071 -4.304 1.00 82.00 194 THR A N 1
ATOM 1546 C CA . THR A 1 194 ? 23.033 12.163 -4.115 1.00 82.00 194 THR A CA 1
ATOM 1547 C C . THR A 1 194 ? 23.447 12.335 -2.650 1.00 82.00 194 THR A C 1
ATOM 1549 O O . THR A 1 194 ? 24.635 12.418 -2.347 1.00 82.00 194 THR A O 1
ATOM 1552 N N . SER A 1 195 ? 22.488 12.502 -1.741 1.00 86.69 195 SER A N 1
ATOM 1553 C CA . SER A 1 195 ? 22.721 12.687 -0.310 1.00 86.69 195 SER A CA 1
ATOM 1554 C C . SER A 1 195 ? 21.540 12.140 0.495 1.00 86.69 195 SER A C 1
ATOM 1556 O O . SER A 1 195 ? 20.411 12.196 -0.013 1.00 86.69 195 SER A O 1
ATOM 1558 N N . PRO A 1 196 ? 21.765 11.677 1.738 1.00 88.94 196 PRO A N 1
ATOM 1559 C CA . PRO A 1 196 ? 20.695 11.198 2.599 1.00 88.94 196 PRO A CA 1
ATOM 1560 C C . PRO A 1 196 ? 19.655 12.289 2.845 1.00 88.94 196 PRO A C 1
ATOM 1562 O O . PRO A 1 196 ? 20.002 13.458 3.039 1.00 88.94 196 PRO A O 1
ATOM 1565 N N . PHE A 1 197 ? 18.379 11.912 2.895 1.00 92.62 197 PHE A N 1
ATOM 1566 C CA . PHE A 1 197 ? 17.303 12.814 3.290 1.00 92.62 197 PHE A CA 1
ATOM 1567 C C . PHE A 1 197 ? 16.509 12.255 4.466 1.00 92.62 197 PHE A C 1
ATOM 1569 O O . PHE A 1 197 ? 16.418 11.045 4.685 1.00 92.62 197 PHE A O 1
ATOM 1576 N N . GLN A 1 198 ? 15.880 13.174 5.191 1.00 95.00 198 GLN A N 1
ATOM 1577 C CA . GLN A 1 198 ? 14.843 12.879 6.162 1.00 95.00 198 GLN A CA 1
ATOM 1578 C C . GLN A 1 198 ? 13.765 13.955 6.056 1.00 95.00 198 GLN A C 1
ATOM 1580 O O . GLN A 1 198 ? 14.060 15.146 5.972 1.00 95.00 198 GLN A O 1
ATOM 1585 N N . THR A 1 199 ? 12.502 13.554 6.021 1.00 95.00 199 THR A N 1
ATOM 1586 C CA . THR A 1 199 ? 11.368 14.472 5.898 1.00 95.00 199 THR A CA 1
ATOM 1587 C C . THR A 1 199 ? 10.219 13.993 6.761 1.00 95.00 199 THR A C 1
ATOM 1589 O O . THR A 1 199 ? 9.861 12.818 6.738 1.00 95.00 199 THR A O 1
ATOM 1592 N N . GLN A 1 200 ? 9.627 14.921 7.505 1.00 96.06 200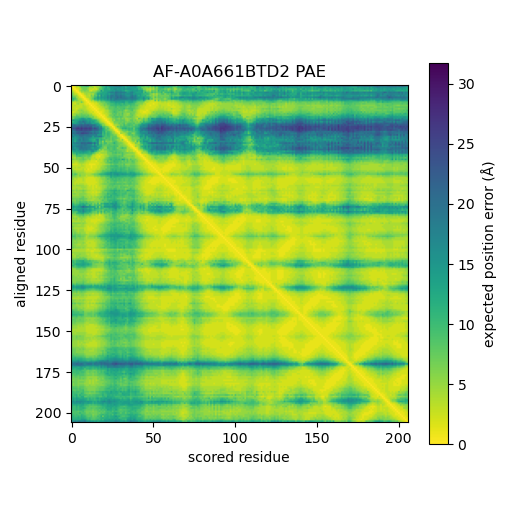 GLN A N 1
ATOM 1593 C CA . GLN A 1 200 ? 8.505 14.659 8.395 1.00 96.06 200 GLN A CA 1
ATOM 1594 C C . GLN A 1 200 ? 7.312 15.512 7.994 1.00 96.06 200 GLN A C 1
ATOM 1596 O O . GLN A 1 200 ? 7.467 16.680 7.637 1.00 96.06 200 GLN A O 1
ATOM 1601 N N . VAL A 1 201 ? 6.120 14.925 8.055 1.00 96.00 201 VAL A N 1
ATOM 1602 C CA . VAL A 1 201 ? 4.861 15.607 7.747 1.00 96.00 201 VAL A CA 1
ATOM 1603 C C . VAL A 1 201 ? 3.847 15.274 8.830 1.00 96.00 201 VAL A C 1
ATOM 1605 O O . VAL A 1 201 ? 3.666 14.109 9.179 1.00 96.00 201 VAL A O 1
ATOM 1608 N N . VAL A 1 202 ? 3.174 16.304 9.339 1.00 94.94 202 VAL A N 1
ATOM 1609 C CA . VAL A 1 202 ? 2.050 16.192 10.274 1.00 94.94 202 VAL A CA 1
ATOM 1610 C C . VAL A 1 202 ? 0.826 16.818 9.612 1.00 94.94 202 VAL A C 1
ATOM 1612 O O . VAL A 1 202 ? 0.927 17.887 9.011 1.00 94.94 202 VAL A O 1
ATOM 1615 N N . SER A 1 203 ? -0.327 16.167 9.730 1.00 94.75 203 SER A N 1
ATOM 1616 C CA . SER A 1 203 ? -1.613 16.685 9.264 1.00 94.75 203 SER A CA 1
ATOM 1617 C C . SER A 1 203 ? -2.682 16.472 10.330 1.00 94.75 203 SER A C 1
ATOM 1619 O O . SER A 1 203 ? -2.681 15.443 11.008 1.00 94.75 203 SER A O 1
ATOM 1621 N N . VAL A 1 204 ? -3.572 17.452 10.490 1.00 93.81 204 VAL A N 1
ATOM 1622 C CA . VAL A 1 204 ? -4.696 17.415 11.432 1.00 93.81 204 VAL A CA 1
ATOM 1623 C C . VAL A 1 204 ? -5.947 17.944 10.729 1.00 93.81 204 VAL A C 1
ATOM 1625 O O . VAL A 1 204 ? -5.885 18.970 10.054 1.00 93.81 204 VAL A O 1
ATOM 1628 N N . GLU A 1 205 ? -7.066 17.248 10.904 1.00 93.12 205 GLU A N 1
ATOM 1629 C CA . GLU A 1 205 ? -8.396 17.576 10.379 1.00 93.12 205 GLU A CA 1
ATOM 1630 C C . GLU A 1 205 ? -9.428 17.457 11.518 1.00 93.12 205 GLU A C 1
ATOM 1632 O O . GLU A 1 205 ? -9.290 16.588 12.387 1.00 93.12 205 GLU A O 1
ATOM 1637 N N . GLY A 1 206 ? -10.428 18.344 11.551 1.00 85.31 206 GLY A N 1
ATOM 1638 C CA . GLY A 1 206 ? -11.423 18.465 12.626 1.00 85.31 206 GLY A CA 1
ATOM 1639 C C . GLY A 1 206 ? -12.760 19.009 12.143 1.00 85.31 206 GLY A C 1
ATOM 1640 O O . GLY A 1 206 ? -12.758 19.680 11.086 1.00 85.31 206 GLY A O 1
#

Mean predicted aligned error: 6.94 Å

Solvent-accessible surface area (backbone atoms only — not comparable to full-atom values): 10676 Å² total; per-residue (Å²): 118,50,68,54,70,65,51,90,78,30,35,34,46,38,39,30,69,44,67,30,76,82,88,82,80,65,73,89,66,74,83,83,45,52,36,28,88,70,64,34,67,39,73,34,78,48,29,46,25,46,36,40,46,54,97,51,34,37,39,39,43,39,21,37,74,45,89,44,88,98,52,46,25,61,76,91,42,72,34,50,27,25,31,34,27,42,38,40,37,40,51,58,91,52,37,37,39,39,37,36,41,33,44,27,36,23,47,39,43,49,78,55,71,40,22,39,33,47,70,75,58,31,83,66,99,58,68,33,29,27,42,36,40,35,42,37,33,49,80,46,103,40,31,38,38,39,39,39,38,39,38,31,58,34,32,35,36,37,41,36,37,39,41,38,39,47,49,79,51,79,93,89,40,65,50,50,40,38,41,38,41,37,42,38,28,50,34,82,79,27,59,64,46,101,59,86,52,75,50,74,50,80,48,77,50,111

Radius of gyration: 19.49 Å; Cα contacts (8 Å, |Δi|>4): 513; chains: 1; bounding box: 53×44×50 Å

Sequence (206 aa):
MFRSGKWKDFFTVHTEVFTSQKLYGDIDRDGAQLLRDKQKELTVLGTAYAQFDYKQVRLRLGRQDFSLPYVNRNYSRMIPNTFEAYALTAKRGKFEGIGGYIDKIKKRNSGSFVSMSKAAGVTGDSDEGMAMAGVLVNASDNLDFGILNFYTFNVVNIFYSEINYTKPLKDKNALKFSAQFTDQRSVGDELLSTSPFQTQVVSVEG

pLDDT: mean 88.31, std 11.33, range [55.97, 98.38]